Protein AF-A0A4Q4D3Y7-F1 (afdb_monomer)

Radius of gyration: 26.06 Å; Cα contacts (8 Å, |Δi|>4): 68; chains: 1; bounding box: 70×34×73 Å

Mean predicted aligned error: 12.25 Å

Foldseek 3Di:
DDDDDDDDDDPVNVVVVVPPDPPVVVVVDPPDDPVLVVLLVVLLVLLVVVLLVVCCVPPNPVLSVLLVVLVVLVPDPDCPVNVVSQVPDDPVSNVVSVVSVVLSVLLSVLLVVVSVVCVCVVDCHPVNVVVVVVVVCVVVVVDDPVVVVVVVVPDDDDDDDDDDPPDPDDPVVNVVSNVSSVVSSVD

Structure (mmCIF, N/CA/C/O backbone):
data_AF-A0A4Q4D3Y7-F1
#
_entry.id   AF-A0A4Q4D3Y7-F1
#
loop_
_atom_site.group_PDB
_atom_site.id
_atom_site.type_symbol
_atom_site.label_atom_id
_atom_site.label_alt_id
_atom_site.label_comp_id
_atom_site.label_asym_id
_atom_site.label_entity_id
_atom_site.label_seq_id
_atom_site.pdbx_PDB_ins_code
_atom_site.Cartn_x
_atom_site.Cartn_y
_atom_site.Cartn_z
_atom_site.occupancy
_atom_site.B_iso_or_equiv
_atom_site.auth_seq_id
_atom_site.auth_comp_id
_atom_site.auth_asym_id
_atom_site.auth_atom_id
_atom_site.pdbx_PDB_model_num
ATOM 1 N N . MET A 1 1 ? -47.852 6.425 45.407 1.00 36.69 1 MET A N 1
ATOM 2 C CA . MET A 1 1 ? -48.030 7.589 44.516 1.00 36.69 1 MET A CA 1
ATOM 3 C C . MET A 1 1 ? -47.071 7.426 43.347 1.00 36.69 1 MET A C 1
ATOM 5 O O . MET A 1 1 ? -45.871 7.546 43.527 1.00 36.69 1 MET A O 1
ATOM 9 N N . THR A 1 2 ? -47.646 6.962 42.234 1.00 37.75 2 THR A N 1
ATOM 10 C CA . THR A 1 2 ? -47.251 7.123 40.821 1.00 37.75 2 THR A CA 1
ATOM 11 C C . THR A 1 2 ? -45.760 7.153 40.453 1.00 37.75 2 THR A C 1
ATOM 13 O O . THR A 1 2 ? -45.139 8.205 40.351 1.00 37.75 2 THR A O 1
ATOM 16 N N . SER A 1 3 ? -45.241 5.961 40.136 1.00 36.84 3 SER A N 1
ATOM 17 C CA . SER A 1 3 ? -44.065 5.747 39.287 1.00 36.84 3 SER A CA 1
ATOM 18 C C . SER A 1 3 ? -44.418 6.113 37.839 1.00 36.84 3 SER A C 1
ATOM 20 O O . SER A 1 3 ? -45.308 5.502 37.245 1.00 36.84 3 SER A O 1
ATOM 22 N N . ALA A 1 4 ? -43.773 7.143 37.291 1.00 39.91 4 ALA A N 1
ATOM 23 C CA . ALA A 1 4 ? -43.904 7.526 35.890 1.00 39.91 4 ALA A CA 1
ATOM 24 C C . ALA A 1 4 ? -42.926 6.690 35.049 1.00 39.91 4 ALA A C 1
ATOM 26 O O . ALA A 1 4 ? -41.728 6.965 35.004 1.00 39.91 4 ALA A O 1
ATOM 27 N N . SER A 1 5 ? -43.448 5.646 34.404 1.00 42.62 5 SER A N 1
ATOM 28 C CA . SER A 1 5 ? -42.736 4.876 33.382 1.00 42.62 5 SER A CA 1
ATOM 29 C C . SER A 1 5 ? -42.418 5.787 32.192 1.00 42.62 5 SER A C 1
ATOM 31 O O . SER A 1 5 ? -43.317 6.384 31.598 1.00 42.62 5 SER A O 1
ATOM 33 N N . LYS A 1 6 ? -41.129 5.930 31.866 1.00 45.72 6 LYS A N 1
ATOM 34 C CA . LYS A 1 6 ? -40.675 6.612 30.648 1.00 45.72 6 LYS A CA 1
ATOM 35 C C . LYS A 1 6 ? -41.127 5.761 29.449 1.00 45.72 6 LYS A C 1
ATOM 37 O O . LYS A 1 6 ? -40.888 4.553 29.480 1.00 45.72 6 LYS A O 1
ATOM 42 N N . PRO A 1 7 ? -41.792 6.327 28.427 1.00 44.59 7 PRO A N 1
ATOM 43 C CA . PRO A 1 7 ? -42.371 5.522 27.360 1.00 44.59 7 PRO A CA 1
ATOM 44 C C . PRO A 1 7 ? -41.265 4.800 26.581 1.00 44.59 7 PRO A C 1
ATOM 46 O O . PRO A 1 7 ? -40.220 5.382 26.281 1.00 44.59 7 PRO A O 1
ATOM 49 N N . ALA A 1 8 ? -41.496 3.520 26.285 1.00 57.69 8 ALA A N 1
ATOM 50 C CA . ALA A 1 8 ? -40.646 2.740 25.397 1.00 57.69 8 ALA A CA 1
ATOM 51 C C . ALA A 1 8 ? -40.647 3.400 24.011 1.00 57.69 8 ALA A C 1
ATOM 53 O O . ALA A 1 8 ? -41.715 3.714 23.483 1.00 57.69 8 ALA A O 1
ATOM 54 N N . ARG A 1 9 ? -39.455 3.631 23.446 1.00 56.47 9 ARG A N 1
ATOM 55 C CA . ARG A 1 9 ? -39.320 4.216 22.106 1.00 56.47 9 ARG A CA 1
ATOM 56 C C . ARG A 1 9 ? -40.065 3.358 21.093 1.00 56.47 9 ARG A C 1
ATOM 58 O O . ARG A 1 9 ? -39.982 2.129 21.132 1.00 56.47 9 ARG A O 1
ATOM 65 N N . THR A 1 10 ? -40.797 4.011 20.207 1.00 65.25 10 THR A N 1
ATOM 66 C CA . THR A 1 10 ? -41.589 3.333 19.181 1.00 65.25 10 THR A CA 1
ATOM 67 C C . THR A 1 10 ? -40.680 2.713 18.120 1.00 65.25 10 THR A C 1
ATOM 69 O O . THR A 1 10 ? -39.546 3.143 17.906 1.00 65.25 10 THR A O 1
ATOM 72 N N . THR A 1 11 ? -41.164 1.672 17.440 1.00 50.72 11 THR A N 1
ATOM 73 C CA . THR A 1 11 ? -40.425 1.007 16.355 1.00 50.72 11 THR A CA 1
ATOM 74 C C . THR A 1 11 ? -40.040 1.986 15.240 1.00 50.72 11 THR A C 1
ATOM 76 O O . THR A 1 11 ? -38.967 1.847 14.661 1.00 50.72 11 THR A O 1
ATOM 79 N N . GLU A 1 12 ? -40.858 3.013 14.994 1.00 54.94 12 GLU A N 1
ATOM 80 C CA . GLU A 1 12 ? -40.540 4.106 14.068 1.00 54.94 12 GLU A CA 1
ATOM 81 C C . GLU A 1 12 ? -39.352 4.949 14.547 1.00 54.94 12 GLU A C 1
ATOM 83 O O . GLU A 1 12 ? -38.439 5.181 13.766 1.00 54.94 12 GLU A O 1
ATOM 88 N N . GLU A 1 13 ? -39.275 5.317 15.829 1.00 54.69 13 GLU A N 1
ATOM 89 C CA . GLU A 1 13 ? -38.139 6.080 16.379 1.00 54.69 13 GLU A CA 1
ATOM 90 C C . GLU A 1 13 ? -36.815 5.298 16.346 1.00 54.69 13 GLU A C 1
ATOM 92 O O . GLU A 1 13 ? -35.740 5.887 16.211 1.00 54.69 13 GLU A O 1
ATOM 97 N N . ILE A 1 14 ? -36.879 3.968 16.468 1.00 56.44 14 ILE A N 1
ATOM 98 C CA . ILE A 1 14 ? -35.706 3.088 16.363 1.00 56.44 14 ILE A CA 1
ATOM 99 C C . ILE A 1 14 ? -35.239 2.992 14.904 1.00 56.44 14 ILE A C 1
ATOM 101 O O . ILE A 1 14 ? -34.042 3.088 14.643 1.00 56.44 14 ILE A O 1
ATOM 105 N N . LEU A 1 15 ? -36.171 2.868 13.953 1.00 53.62 15 LEU A N 1
ATOM 106 C CA . LEU A 1 15 ? -35.871 2.841 12.517 1.00 53.62 15 LEU A CA 1
ATOM 107 C C . LEU A 1 15 ? -35.372 4.202 11.998 1.00 53.62 15 LEU A C 1
ATOM 109 O O . LEU A 1 15 ? -34.493 4.245 11.143 1.00 53.62 15 LEU A O 1
ATOM 113 N N . GLU A 1 16 ? -35.873 5.315 12.537 1.00 56.81 16 GLU A N 1
ATOM 114 C CA . GLU A 1 16 ? -35.416 6.674 12.206 1.00 56.81 16 GLU A CA 1
ATOM 115 C C . GLU A 1 16 ? -33.969 6.920 12.678 1.00 56.81 16 GLU A C 1
ATOM 117 O O . GLU A 1 16 ? -33.182 7.585 12.006 1.00 56.81 16 GLU A O 1
ATOM 122 N N . ALA A 1 17 ? -33.585 6.348 13.827 1.00 54.47 17 ALA A N 1
ATOM 123 C CA . ALA A 1 17 ? -32.224 6.437 14.354 1.00 54.47 17 ALA A CA 1
ATOM 124 C C . ALA A 1 17 ? -31.201 5.643 13.520 1.00 54.47 17 ALA A C 1
ATOM 126 O O . ALA A 1 17 ? -30.042 6.059 13.450 1.00 54.47 17 ALA A O 1
ATOM 127 N N . ASP A 1 18 ? -31.641 4.548 12.894 1.00 52.50 18 ASP A N 1
ATOM 128 C CA . ASP A 1 18 ? -30.852 3.671 12.014 1.00 52.50 18 ASP A CA 1
ATOM 129 C C . ASP A 1 18 ? -30.732 4.227 10.579 1.00 52.50 18 ASP A C 1
ATOM 131 O O . ASP A 1 18 ? -29.803 3.906 9.845 1.00 52.50 18 ASP A O 1
ATOM 135 N N . ARG A 1 19 ? -31.641 5.135 10.190 1.00 53.56 19 ARG A N 1
ATOM 136 C CA . ARG A 1 19 ? -31.625 5.868 8.909 1.00 53.56 19 ARG A CA 1
ATOM 137 C C . ARG A 1 19 ? -30.685 7.072 8.874 1.00 53.56 19 ARG A C 1
ATOM 139 O O . ARG A 1 19 ? -30.607 7.733 7.839 1.00 53.56 19 ARG A O 1
ATOM 146 N N . ARG A 1 20 ? -29.987 7.399 9.968 1.00 56.53 20 ARG A N 1
ATOM 147 C CA . ARG A 1 20 ? -28.944 8.432 9.900 1.00 56.53 20 ARG A CA 1
ATOM 148 C C . ARG A 1 20 ? -27.870 7.941 8.944 1.00 56.53 20 ARG A C 1
ATOM 150 O O . ARG A 1 20 ? -27.258 6.909 9.203 1.00 56.53 20 ARG A O 1
ATOM 157 N N . GLU A 1 21 ? -27.642 8.684 7.865 1.00 46.94 21 GLU A N 1
ATOM 158 C CA . GLU A 1 21 ? -26.521 8.402 6.978 1.00 46.94 21 GLU A CA 1
ATOM 159 C C . GLU A 1 21 ? -25.245 8.322 7.827 1.00 46.94 21 GLU A C 1
ATOM 161 O O . GLU A 1 21 ? -24.960 9.256 8.591 1.00 46.94 21 GLU A O 1
ATOM 166 N N . PRO A 1 22 ? -24.502 7.200 7.770 1.00 48.94 22 PRO A N 1
ATOM 167 C CA . PRO A 1 22 ? -23.222 7.114 8.437 1.00 48.94 22 PRO A CA 1
ATOM 168 C C . PRO A 1 22 ? -22.361 8.235 7.873 1.00 48.94 22 PRO A C 1
ATOM 170 O O . PRO A 1 22 ? -22.056 8.249 6.681 1.00 48.94 22 PRO A O 1
ATOM 173 N N . ASP A 1 23 ? -21.981 9.182 8.725 1.00 46.66 23 ASP A N 1
ATOM 174 C CA . ASP A 1 23 ? -21.009 10.202 8.364 1.00 46.66 23 ASP A CA 1
ATOM 175 C C . ASP A 1 23 ? -19.646 9.510 8.229 1.00 46.66 23 ASP A C 1
ATOM 177 O O . ASP A 1 23 ? -18.837 9.464 9.157 1.00 46.66 23 ASP A O 1
ATOM 181 N N . ALA A 1 24 ? -19.425 8.887 7.069 1.00 47.69 24 ALA A N 1
ATOM 182 C CA . ALA A 1 24 ? -18.199 8.183 6.734 1.00 47.69 24 ALA A CA 1
ATOM 183 C C . ALA A 1 24 ? -16.983 9.115 6.846 1.00 47.69 24 ALA A C 1
ATOM 185 O O . ALA A 1 24 ? -15.883 8.642 7.123 1.00 47.69 24 ALA A O 1
ATOM 186 N N . ALA A 1 25 ? -17.181 10.436 6.728 1.00 42.84 25 ALA A N 1
ATOM 187 C CA . ALA A 1 25 ? -16.129 11.426 6.902 1.00 42.84 25 ALA A CA 1
ATOM 188 C C . ALA A 1 25 ? -15.628 11.512 8.357 1.00 42.84 25 ALA A C 1
ATOM 190 O O . ALA A 1 25 ? -14.445 11.775 8.564 1.00 42.84 25 ALA A O 1
ATOM 191 N N . ARG A 1 26 ? -16.456 11.193 9.367 1.00 42.66 26 ARG A N 1
ATOM 192 C CA . ARG A 1 26 ? -16.008 11.077 10.774 1.00 42.66 26 ARG A CA 1
ATOM 193 C C . ARG A 1 26 ? -15.122 9.864 11.040 1.00 42.66 26 ARG A C 1
ATOM 195 O O . ARG A 1 26 ? -14.337 9.894 11.982 1.00 42.66 26 ARG A O 1
ATOM 202 N N . PHE A 1 27 ? -15.225 8.818 10.222 1.00 44.53 27 PHE A N 1
ATOM 203 C CA . PHE A 1 27 ? -14.344 7.645 10.286 1.00 44.53 27 PHE A CA 1
ATOM 204 C C . PHE A 1 27 ? -13.122 7.767 9.364 1.00 44.53 27 PHE A C 1
ATOM 206 O O . PHE A 1 27 ? -12.196 6.968 9.472 1.00 44.53 27 PHE A O 1
ATOM 213 N N . ALA A 1 28 ? -13.102 8.755 8.465 1.00 39.72 28 ALA A N 1
ATOM 214 C 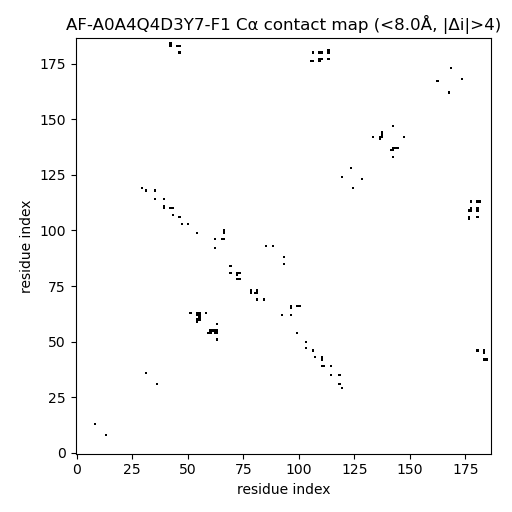CA . ALA A 1 28 ? -12.114 8.860 7.394 1.00 39.72 28 ALA A CA 1
ATOM 215 C C . ALA A 1 28 ? -10.873 9.709 7.722 1.00 39.72 28 ALA A C 1
ATOM 217 O O . ALA A 1 28 ? -10.051 9.917 6.834 1.00 39.72 28 ALA A O 1
ATOM 218 N N . GLY A 1 29 ? -10.695 10.217 8.944 1.00 43.72 29 GLY A N 1
ATOM 219 C CA . GLY A 1 29 ? -9.688 11.259 9.163 1.00 43.72 29 GLY A CA 1
ATOM 220 C C . GLY A 1 29 ? -9.011 11.249 10.520 1.00 43.72 29 GLY A C 1
ATOM 221 O O . GLY A 1 29 ? -9.157 12.208 11.271 1.00 43.72 29 GLY A O 1
ATOM 222 N N . ALA A 1 30 ? -8.203 10.229 10.809 1.00 49.91 30 ALA A N 1
ATOM 223 C CA . ALA A 1 30 ? -7.032 10.472 11.645 1.00 49.91 30 ALA A CA 1
ATOM 224 C C . ALA A 1 30 ? -6.022 11.231 10.772 1.00 49.91 30 ALA A C 1
ATOM 226 O O . ALA A 1 30 ? -5.463 10.678 9.827 1.00 49.91 30 ALA A O 1
ATOM 227 N N . VAL A 1 31 ? -5.859 12.529 11.019 1.00 52.28 31 VAL A N 1
ATOM 228 C CA . VAL A 1 31 ? -4.797 13.314 10.385 1.00 52.28 31 VAL A CA 1
ATOM 229 C C . VAL A 1 31 ? -3.475 12.785 10.943 1.00 52.28 31 VAL A C 1
ATOM 231 O O . VAL A 1 31 ? -3.233 12.912 12.141 1.00 52.28 31 VAL A O 1
ATOM 234 N N . SER A 1 32 ? -2.667 12.147 10.089 1.00 60.53 32 SER A N 1
ATOM 235 C CA . SER A 1 32 ? -1.309 11.689 10.420 1.00 60.53 32 SER A CA 1
ATOM 236 C C . SER A 1 32 ? -0.539 12.815 11.101 1.00 60.53 32 SER A C 1
ATOM 238 O O . SER A 1 32 ? -0.556 13.950 10.617 1.00 60.53 32 SER A O 1
ATOM 240 N N . SER A 1 33 ? 0.183 12.506 12.180 1.00 72.00 33 SER A N 1
ATOM 241 C CA . SER A 1 33 ? 1.144 13.470 12.715 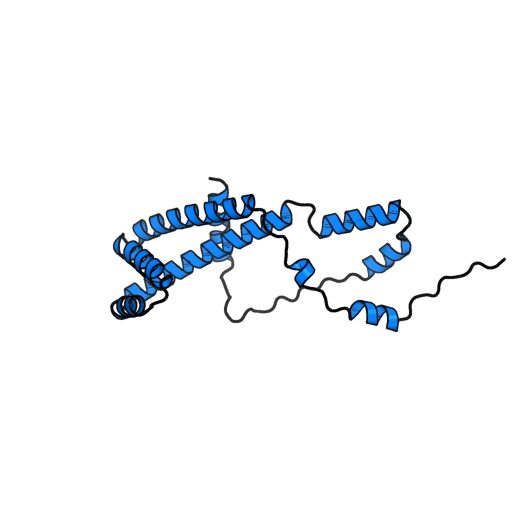1.00 72.00 33 SER A CA 1
ATOM 242 C C . SER A 1 33 ? 2.246 13.727 11.678 1.00 72.00 33 SER A C 1
ATOM 244 O O . SER A 1 33 ? 2.548 12.861 10.848 1.00 72.00 33 SER A O 1
ATOM 246 N N . ASP A 1 34 ? 2.868 14.907 11.714 1.00 76.81 34 ASP A N 1
ATOM 247 C CA . ASP A 1 34 ? 3.998 15.224 10.826 1.00 76.81 34 ASP A CA 1
ATOM 248 C C . ASP A 1 34 ? 5.153 14.216 10.987 1.00 76.81 34 ASP A C 1
ATOM 250 O O . ASP A 1 34 ? 5.860 13.905 10.027 1.00 76.81 34 ASP A O 1
ATOM 254 N N . GLU A 1 35 ? 5.306 13.658 12.191 1.00 78.69 35 GLU A N 1
ATOM 255 C CA . GLU A 1 35 ? 6.291 12.629 12.526 1.00 78.69 35 GLU A CA 1
ATOM 256 C C . GLU A 1 35 ? 5.979 11.281 11.854 1.00 78.69 35 GLU A C 1
ATOM 258 O O . GLU A 1 35 ? 6.866 10.674 11.253 1.00 78.69 35 GLU A O 1
ATOM 263 N N . GLN A 1 36 ? 4.715 10.848 11.860 1.00 76.75 36 GLN A N 1
ATOM 264 C CA . GLN A 1 36 ? 4.270 9.628 11.172 1.00 76.75 36 GLN A CA 1
ATOM 265 C C . GLN A 1 36 ? 4.412 9.755 9.653 1.00 76.75 36 GLN A C 1
ATOM 267 O O . GLN A 1 36 ? 4.938 8.857 8.991 1.00 76.75 36 GLN A O 1
ATOM 272 N N . LEU A 1 37 ? 4.068 10.918 9.095 1.00 82.31 37 LEU A N 1
ATOM 273 C CA . LEU A 1 37 ? 4.257 11.188 7.672 1.00 82.31 37 LEU A CA 1
ATOM 274 C C . LEU A 1 37 ? 5.746 11.189 7.292 1.00 82.31 37 LEU A C 1
ATOM 276 O O . LEU A 1 37 ? 6.121 10.724 6.209 1.00 82.31 37 LEU A O 1
ATOM 280 N N . ALA A 1 38 ? 6.614 11.703 8.166 1.00 86.56 38 ALA A N 1
ATOM 281 C CA . ALA A 1 38 ? 8.058 11.652 7.975 1.00 86.56 38 ALA A CA 1
ATOM 282 C C . ALA A 1 38 ? 8.590 10.210 8.020 1.00 86.56 38 ALA A C 1
ATOM 284 O O . ALA A 1 38 ? 9.381 9.841 7.143 1.00 86.56 38 ALA A O 1
ATOM 285 N N . ALA A 1 39 ? 8.118 9.396 8.969 1.00 85.12 39 ALA A N 1
ATOM 286 C CA . ALA A 1 39 ? 8.466 7.982 9.094 1.00 85.12 39 ALA A CA 1
ATOM 287 C C . ALA A 1 39 ? 8.024 7.176 7.862 1.00 85.12 39 ALA A C 1
ATOM 289 O O . ALA A 1 39 ? 8.841 6.477 7.263 1.00 85.12 39 ALA A O 1
ATOM 290 N N . LEU A 1 40 ? 6.785 7.359 7.393 1.00 87.88 40 LEU A N 1
ATOM 291 C CA . LEU A 1 40 ? 6.286 6.747 6.160 1.00 87.88 40 LEU A CA 1
ATOM 292 C C . LEU A 1 40 ? 7.168 7.100 4.959 1.00 87.88 40 LEU A C 1
ATOM 294 O O . LEU A 1 40 ? 7.604 6.224 4.210 1.00 87.88 40 LEU A O 1
ATOM 298 N N . ARG A 1 41 ? 7.485 8.387 4.783 1.00 88.38 41 ARG A N 1
ATOM 299 C CA . ARG A 1 41 ? 8.360 8.835 3.692 1.00 88.38 41 ARG A CA 1
ATOM 300 C C . ARG A 1 41 ? 9.764 8.236 3.802 1.00 88.38 41 ARG A C 1
ATOM 302 O O . ARG A 1 41 ? 10.376 7.977 2.767 1.00 88.38 41 ARG A O 1
ATOM 309 N N . ALA A 1 42 ? 10.286 8.037 5.012 1.00 89.31 42 ALA A N 1
ATOM 310 C CA . ALA A 1 42 ? 11.572 7.379 5.230 1.00 89.31 42 ALA A CA 1
ATOM 311 C C . ALA A 1 42 ? 11.525 5.900 4.824 1.00 89.31 42 ALA A C 1
ATOM 313 O O . ALA A 1 42 ? 12.339 5.496 3.993 1.00 89.31 42 ALA A O 1
ATOM 314 N N . SER A 1 43 ? 10.522 5.144 5.288 1.00 89.25 43 SER A N 1
ATOM 315 C CA . SER A 1 43 ? 10.329 3.737 4.907 1.00 89.25 43 SER A CA 1
ATOM 316 C C . SER A 1 43 ? 10.168 3.576 3.394 1.00 89.25 43 SER A C 1
ATOM 318 O O . SER A 1 43 ? 10.819 2.729 2.786 1.00 89.25 43 SER A O 1
ATOM 320 N N . VAL A 1 44 ? 9.365 4.433 2.749 1.00 90.44 44 VAL A N 1
ATOM 321 C CA . VAL A 1 44 ? 9.177 4.408 1.288 1.00 90.44 44 VAL A CA 1
ATOM 322 C C . VAL A 1 44 ? 10.491 4.673 0.552 1.00 90.44 44 VAL A C 1
ATOM 324 O O . VAL A 1 44 ? 10.776 4.002 -0.442 1.00 90.44 44 VAL A O 1
ATOM 327 N N . ARG A 1 45 ? 11.310 5.629 1.015 1.00 89.69 45 ARG A N 1
ATOM 328 C CA . ARG A 1 45 ? 12.623 5.900 0.406 1.00 89.69 45 ARG A CA 1
ATOM 329 C C . ARG A 1 45 ? 13.550 4.698 0.524 1.00 89.69 45 ARG A C 1
ATOM 331 O O . ARG A 1 45 ? 14.065 4.259 -0.495 1.00 89.69 45 ARG A O 1
ATOM 338 N N . GLN A 1 46 ? 13.714 4.154 1.727 1.00 91.06 46 GLN A N 1
ATOM 339 C CA . GLN A 1 46 ? 14.585 3.005 1.983 1.00 91.06 46 GLN A CA 1
ATOM 340 C C . GLN A 1 46 ? 14.180 1.793 1.145 1.00 91.06 46 GLN A C 1
ATOM 342 O O . GLN A 1 46 ? 15.008 1.183 0.473 1.00 91.06 46 GLN A O 1
ATOM 347 N N . LEU A 1 47 ? 12.884 1.496 1.110 1.00 90.94 47 LEU A N 1
ATOM 348 C CA . LEU A 1 47 ? 12.351 0.403 0.319 1.00 90.94 47 LEU A CA 1
ATOM 349 C C . LEU A 1 47 ? 12.539 0.636 -1.189 1.00 90.94 47 LEU A C 1
ATOM 351 O O . LEU A 1 47 ? 12.860 -0.302 -1.912 1.00 90.94 47 LEU A O 1
ATOM 355 N N . THR A 1 48 ? 12.392 1.876 -1.668 1.00 89.38 48 THR A N 1
ATOM 356 C CA . THR A 1 48 ? 12.644 2.209 -3.081 1.00 89.38 48 THR A CA 1
ATOM 357 C C . THR A 1 48 ? 14.122 2.039 -3.439 1.00 89.38 48 THR A C 1
ATOM 359 O O . THR A 1 48 ? 14.417 1.558 -4.529 1.00 89.38 48 THR A O 1
ATOM 362 N N . THR A 1 49 ? 15.041 2.385 -2.533 1.00 91.94 49 THR A N 1
ATOM 363 C CA . THR A 1 49 ? 16.483 2.164 -2.720 1.00 91.94 49 THR A CA 1
ATOM 364 C C . THR A 1 49 ? 16.800 0.675 -2.834 1.00 91.94 49 THR A C 1
ATOM 366 O O . THR A 1 49 ? 17.368 0.250 -3.835 1.00 91.94 49 THR A O 1
ATOM 369 N N . LEU A 1 50 ? 16.351 -0.137 -1.872 1.00 93.19 50 LEU A N 1
ATOM 370 C CA . LEU A 1 50 ? 16.561 -1.592 -1.887 1.00 93.19 50 LEU A CA 1
ATOM 371 C C . LEU A 1 50 ? 15.925 -2.258 -3.113 1.00 93.19 50 LEU A C 1
ATOM 373 O O . LEU A 1 50 ? 16.461 -3.218 -3.667 1.00 93.19 50 LEU A O 1
ATOM 377 N N . TRP A 1 51 ? 14.773 -1.746 -3.544 1.00 93.44 51 TRP A N 1
ATOM 378 C CA . TRP A 1 51 ? 14.114 -2.194 -4.762 1.00 93.44 51 TRP A CA 1
ATOM 379 C C . TRP A 1 51 ? 14.937 -1.860 -6.014 1.00 93.44 51 TRP A C 1
ATOM 381 O O . TRP A 1 51 ? 15.085 -2.725 -6.873 1.00 93.44 51 TRP A O 1
ATOM 391 N N . GLY A 1 52 ? 15.520 -0.660 -6.091 1.00 94.38 52 GLY A N 1
ATOM 392 C CA . GLY A 1 52 ? 16.434 -0.271 -7.168 1.00 94.38 52 GLY A CA 1
ATOM 393 C C . GLY A 1 52 ? 17.676 -1.161 -7.225 1.00 94.38 52 GLY A C 1
ATOM 394 O O . GLY A 1 52 ? 17.989 -1.699 -8.281 1.00 94.38 52 GLY A O 1
ATOM 395 N N . GLU A 1 53 ? 18.309 -1.424 -6.078 1.00 94.94 53 GLU A N 1
ATOM 396 C CA . GLU A 1 53 ? 19.452 -2.346 -5.978 1.00 94.94 53 GLU A CA 1
ATOM 397 C C . GLU A 1 53 ? 19.092 -3.776 -6.406 1.00 94.94 53 GLU A C 1
ATOM 399 O O . GLU A 1 53 ? 19.893 -4.483 -7.019 1.00 94.94 53 GLU A O 1
ATOM 404 N N . ALA A 1 54 ? 17.887 -4.242 -6.063 1.00 94.25 54 ALA A N 1
ATOM 405 C CA . ALA A 1 54 ? 17.401 -5.541 -6.510 1.00 94.25 54 ALA A CA 1
ATOM 406 C C . ALA A 1 54 ? 17.151 -5.562 -8.020 1.00 94.25 54 ALA A C 1
ATOM 408 O O . ALA A 1 54 ? 17.516 -6.538 -8.674 1.00 94.25 54 ALA A O 1
ATOM 409 N N . LEU A 1 55 ? 16.572 -4.496 -8.570 1.00 95.44 55 LEU A N 1
ATOM 410 C CA . LEU A 1 55 ? 16.322 -4.371 -9.999 1.00 95.44 55 LEU A CA 1
ATOM 411 C C . LEU A 1 55 ? 17.632 -4.386 -10.791 1.00 95.44 55 LEU A C 1
ATOM 413 O O . LEU A 1 55 ? 17.772 -5.186 -11.709 1.00 95.44 55 LEU A O 1
ATOM 417 N N . GLU A 1 56 ? 18.611 -3.581 -10.378 1.00 96.06 56 GLU A N 1
ATOM 418 C CA . GLU A 1 56 ? 19.936 -3.536 -10.998 1.00 96.06 56 GLU A CA 1
ATOM 419 C C . GLU A 1 56 ? 20.632 -4.902 -10.949 1.00 96.06 56 GLU A C 1
ATOM 421 O O . GLU A 1 56 ? 21.190 -5.356 -11.945 1.00 96.06 56 GLU A O 1
ATOM 426 N N . ARG A 1 57 ? 20.540 -5.614 -9.818 1.00 96.75 57 ARG A N 1
ATOM 427 C CA . ARG A 1 57 ? 21.142 -6.947 -9.662 1.00 96.75 57 ARG A CA 1
ATOM 428 C C . ARG A 1 57 ? 20.530 -8.003 -10.584 1.00 96.75 57 ARG A C 1
ATOM 430 O O . ARG A 1 57 ? 21.229 -8.938 -10.969 1.00 96.75 57 ARG A O 1
ATOM 437 N N . HIS A 1 58 ? 19.231 -7.913 -10.862 1.00 94.62 58 HIS A N 1
ATOM 438 C CA . HIS A 1 58 ? 18.503 -8.948 -11.600 1.00 94.62 58 HIS A CA 1
ATOM 439 C C . HIS A 1 58 ? 18.368 -8.656 -13.094 1.00 94.62 58 HIS A C 1
ATOM 441 O O . HIS A 1 58 ? 18.407 -9.594 -13.884 1.00 94.62 58 HIS A O 1
ATOM 447 N N . GLU A 1 59 ? 18.227 -7.389 -13.466 1.00 95.12 59 GLU A N 1
ATOM 448 C CA . GLU A 1 59 ? 17.900 -6.964 -14.831 1.00 95.12 59 GLU A CA 1
ATOM 449 C C . GLU A 1 59 ? 18.964 -6.032 -15.435 1.00 95.12 59 GLU A C 1
ATOM 451 O O . GLU A 1 59 ? 18.914 -5.730 -16.625 1.00 95.12 59 GLU A O 1
ATOM 456 N N . GLY A 1 60 ? 19.941 -5.593 -14.635 1.00 95.81 60 GLY A N 1
ATOM 457 C CA . GLY A 1 60 ? 21.030 -4.720 -15.062 1.00 95.81 60 GLY A CA 1
ATOM 458 C C . GLY A 1 60 ? 20.776 -3.223 -14.825 1.00 95.81 60 GLY A C 1
ATOM 459 O O . GLY A 1 60 ? 19.642 -2.790 -14.579 1.00 95.81 60 GLY A O 1
ATOM 460 N N . PRO A 1 61 ? 21.843 -2.407 -14.881 1.00 96.69 61 PRO A N 1
ATOM 461 C CA . PRO A 1 61 ? 21.772 -0.965 -14.646 1.00 96.69 61 PRO A CA 1
ATOM 462 C C . PRO A 1 61 ? 20.977 -0.212 -15.723 1.00 96.69 61 PRO A C 1
ATOM 464 O O . PRO A 1 61 ? 20.400 0.838 -15.439 1.00 96.69 61 PRO A O 1
ATOM 467 N N . GLU A 1 62 ? 20.891 -0.738 -16.946 1.00 96.38 62 GLU A N 1
ATOM 468 C CA . GLU A 1 62 ? 20.161 -0.116 -18.054 1.00 96.38 62 GLU A CA 1
ATOM 469 C C . GLU A 1 62 ? 18.656 -0.046 -17.773 1.00 96.38 62 GLU A C 1
ATOM 471 O O . GLU A 1 62 ? 18.021 0.982 -18.025 1.00 96.38 62 GLU A O 1
ATOM 476 N N . LEU A 1 63 ? 18.083 -1.110 -17.195 1.00 96.19 63 LEU A N 1
ATOM 477 C CA . LEU A 1 63 ? 16.668 -1.116 -16.832 1.00 96.19 63 LEU A CA 1
ATOM 478 C C . LEU A 1 63 ? 16.385 -0.136 -15.691 1.00 96.19 63 LEU A C 1
ATOM 480 O O . LEU A 1 63 ? 15.383 0.581 -15.739 1.00 96.19 63 LEU A O 1
ATOM 484 N N . LEU A 1 64 ? 17.252 -0.083 -14.675 1.00 96.38 64 LEU A N 1
ATOM 485 C CA . LEU A 1 64 ? 17.094 0.875 -13.581 1.00 96.38 64 LEU A CA 1
ATOM 486 C C . LEU A 1 64 ? 17.126 2.314 -14.115 1.00 96.38 64 LEU A C 1
ATOM 488 O O . LEU A 1 64 ? 16.237 3.105 -13.794 1.00 96.38 64 LEU A O 1
ATOM 492 N N . ALA A 1 65 ? 18.070 2.626 -15.005 1.00 96.88 65 ALA A N 1
ATOM 493 C CA . ALA A 1 65 ? 18.147 3.931 -15.654 1.00 96.88 65 ALA A CA 1
ATOM 494 C C . ALA A 1 65 ? 16.875 4.259 -16.459 1.00 96.88 65 ALA A C 1
ATOM 496 O O . ALA A 1 65 ? 16.379 5.389 -16.405 1.00 96.88 65 ALA A O 1
ATOM 497 N N . LEU A 1 66 ? 16.304 3.278 -17.168 1.00 97.19 66 LEU A N 1
ATOM 498 C CA . LEU A 1 66 ? 15.039 3.447 -17.886 1.00 97.19 66 LEU A CA 1
ATOM 499 C C . LEU A 1 66 ? 13.871 3.726 -16.928 1.00 97.19 66 LEU A C 1
ATOM 501 O O . LEU A 1 66 ? 13.108 4.665 -17.154 1.00 97.19 66 LEU A O 1
ATOM 505 N N . VAL A 1 67 ? 13.751 2.968 -15.835 1.00 96.69 67 VAL A N 1
ATOM 506 C CA . VAL A 1 67 ? 12.735 3.195 -14.792 1.00 96.69 67 VAL A CA 1
ATOM 507 C C . VAL A 1 67 ? 12.840 4.608 -14.223 1.00 96.69 67 VAL A C 1
ATOM 509 O O . VAL A 1 67 ? 11.832 5.310 -14.109 1.00 96.69 67 VAL A O 1
ATOM 512 N N . GLU A 1 68 ? 14.047 5.046 -13.868 1.00 95.00 68 GLU A N 1
ATOM 513 C CA . GLU A 1 68 ? 14.278 6.378 -13.310 1.00 95.00 68 GLU A CA 1
ATOM 514 C C . GLU A 1 68 ? 13.967 7.483 -14.321 1.00 95.00 68 GLU A C 1
ATOM 516 O O . GLU A 1 68 ? 13.333 8.484 -13.965 1.00 95.00 68 GLU A O 1
ATOM 521 N N . ARG A 1 69 ? 14.336 7.283 -15.594 1.00 96.62 69 ARG A N 1
ATOM 522 C CA . ARG A 1 69 ? 13.988 8.192 -16.690 1.00 96.62 69 ARG A CA 1
ATOM 523 C C . ARG A 1 69 ? 12.476 8.324 -16.826 1.00 96.62 69 ARG A C 1
ATOM 525 O O . ARG A 1 69 ? 11.973 9.445 -16.795 1.00 96.62 69 ARG A O 1
ATOM 532 N N . VAL A 1 70 ? 11.753 7.209 -16.901 1.00 96.56 70 VAL A N 1
ATOM 533 C CA . VAL A 1 70 ? 10.286 7.197 -17.009 1.00 96.56 70 VAL A CA 1
ATOM 534 C C . VAL A 1 70 ? 9.645 7.863 -15.790 1.00 96.56 70 VAL A C 1
ATOM 536 O O . VAL A 1 70 ? 8.778 8.718 -15.945 1.00 96.56 70 VAL A O 1
ATOM 539 N N . ARG A 1 71 ? 10.114 7.568 -14.571 1.00 93.38 71 ARG A N 1
ATOM 540 C CA . ARG A 1 71 ? 9.597 8.179 -13.333 1.00 93.38 71 ARG A CA 1
ATOM 541 C C . ARG A 1 71 ? 9.816 9.692 -13.286 1.00 93.38 71 ARG A C 1
ATOM 543 O O . ARG A 1 71 ? 8.974 10.412 -12.749 1.00 93.38 71 ARG A O 1
ATOM 550 N N .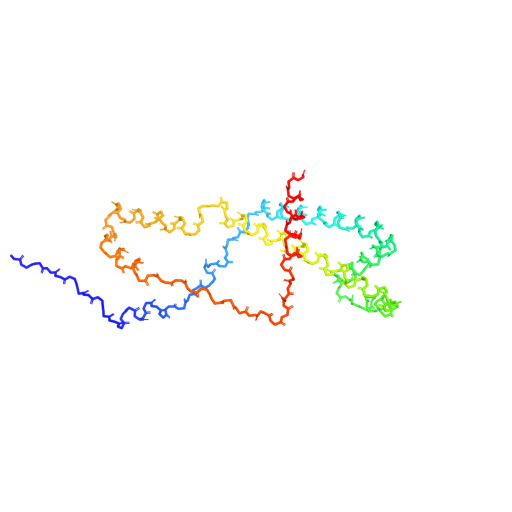 ARG A 1 72 ? 10.948 10.175 -13.803 1.00 94.94 72 ARG A N 1
ATOM 551 C CA . ARG A 1 72 ? 11.252 11.607 -13.903 1.00 94.94 72 ARG A CA 1
ATOM 552 C C . ARG A 1 72 ? 10.336 12.291 -14.915 1.00 94.94 72 ARG A C 1
ATOM 554 O O . ARG A 1 72 ? 9.776 13.332 -14.585 1.00 94.94 72 ARG A O 1
ATOM 561 N N . LEU A 1 73 ? 10.182 11.713 -16.105 1.00 96.12 73 LEU A N 1
ATOM 562 C CA . LEU A 1 73 ? 9.352 12.273 -17.174 1.00 96.12 73 LEU A CA 1
ATOM 563 C C . L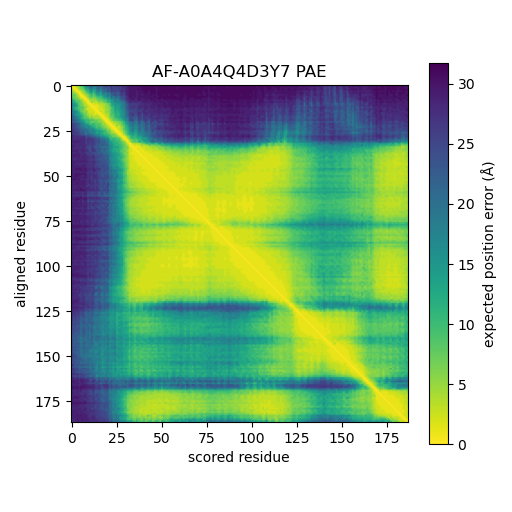EU A 1 73 ? 7.865 12.271 -16.808 1.00 96.12 73 LEU A C 1
ATOM 565 O O . LEU A 1 73 ? 7.200 13.278 -16.991 1.00 96.12 73 LEU A O 1
ATOM 569 N N . ALA A 1 74 ? 7.370 11.220 -16.151 1.00 93.94 74 ALA A N 1
ATOM 570 C CA . ALA A 1 74 ? 5.980 11.134 -15.691 1.00 93.94 74 ALA A CA 1
ATOM 571 C C . ALA A 1 74 ? 5.581 12.190 -14.637 1.00 93.94 74 ALA A C 1
ATOM 573 O O . ALA A 1 74 ? 4.409 12.299 -14.286 1.00 93.94 74 ALA A O 1
ATOM 574 N N . ARG A 1 75 ? 6.540 12.950 -14.089 1.00 92.81 75 ARG A N 1
ATOM 575 C CA . ARG A 1 75 ? 6.285 14.077 -13.171 1.00 92.81 75 ARG A CA 1
ATOM 576 C C . ARG A 1 75 ? 6.258 15.429 -13.876 1.00 92.81 75 ARG A C 1
ATOM 578 O O . ARG A 1 75 ? 5.974 16.436 -13.228 1.00 92.81 75 ARG A O 1
ATOM 585 N N . GLN A 1 76 ? 6.630 15.473 -15.149 1.00 93.12 76 GLN A N 1
ATOM 586 C CA . GLN A 1 76 ? 6.613 16.693 -15.935 1.00 93.12 76 GLN A CA 1
ATOM 587 C C . GLN A 1 76 ? 5.189 16.949 -16.452 1.00 93.12 76 GLN A C 1
ATOM 589 O O . GLN A 1 76 ? 4.440 16.002 -16.679 1.00 93.12 76 GLN A O 1
ATOM 594 N N . PRO A 1 77 ? 4.786 18.221 -16.604 1.00 90.94 77 PRO A N 1
ATOM 595 C CA . PRO A 1 77 ? 3.481 18.564 -17.166 1.00 90.94 77 PRO A CA 1
ATOM 596 C C . PRO A 1 77 ? 3.385 18.273 -18.671 1.00 90.94 77 PRO A C 1
ATOM 598 O O . PRO A 1 77 ? 2.280 18.143 -19.184 1.00 90.94 77 PRO A O 1
ATOM 601 N N . ASP A 1 78 ? 4.527 18.200 -19.359 1.00 94.12 78 ASP A N 1
ATOM 602 C CA . ASP A 1 78 ? 4.647 17.796 -20.759 1.00 94.12 78 ASP A CA 1
ATOM 603 C C . ASP A 1 78 ? 5.040 16.314 -20.827 1.00 94.12 78 ASP A C 1
ATOM 605 O O . ASP A 1 78 ? 6.015 15.901 -20.193 1.00 94.12 78 ASP A O 1
ATOM 609 N N . ASP A 1 79 ? 4.275 15.522 -21.576 1.00 94.19 79 ASP A N 1
ATOM 610 C CA . ASP A 1 79 ? 4.455 14.080 -21.733 1.00 94.19 79 ASP A CA 1
ATOM 611 C C . ASP A 1 79 ? 5.048 13.685 -23.097 1.00 94.19 79 ASP A C 1
ATOM 613 O O . ASP A 1 79 ? 5.274 12.498 -23.335 1.00 94.19 79 ASP A O 1
ATOM 617 N N . ALA A 1 80 ? 5.382 14.642 -23.972 1.00 96.12 80 ALA A N 1
ATOM 618 C CA . ALA A 1 80 ? 5.914 14.349 -25.304 1.00 96.12 80 ALA A CA 1
ATOM 619 C C . ALA A 1 80 ? 7.217 13.529 -25.256 1.00 96.12 80 ALA A C 1
ATOM 621 O O . ALA A 1 80 ? 7.374 12.554 -25.994 1.00 96.12 80 ALA A O 1
ATOM 622 N N . GLU A 1 81 ? 8.144 13.880 -24.355 1.00 94.88 81 GLU A N 1
ATOM 623 C CA . GLU A 1 81 ? 9.376 13.101 -24.168 1.00 94.88 81 GLU A CA 1
ATOM 624 C C . GLU A 1 81 ? 9.075 11.721 -23.563 1.00 94.88 81 GLU A C 1
ATOM 626 O O . GLU A 1 81 ? 9.724 10.744 -23.927 1.00 94.88 81 GLU A O 1
ATOM 631 N N . LEU A 1 82 ? 8.083 11.607 -22.671 1.00 96.50 82 LEU A N 1
ATOM 632 C CA . LEU A 1 82 ? 7.686 10.319 -22.097 1.00 96.50 82 LEU A CA 1
ATOM 633 C C . LEU A 1 82 ? 7.163 9.371 -23.181 1.00 96.50 82 LEU A C 1
ATOM 635 O O . LEU A 1 82 ? 7.615 8.228 -23.240 1.00 96.50 82 LEU A O 1
ATOM 639 N N . HIS A 1 83 ? 6.265 9.846 -24.047 1.00 96.06 83 HIS A N 1
ATOM 640 C CA . HIS A 1 83 ? 5.744 9.055 -25.167 1.00 96.06 83 HIS A CA 1
ATOM 641 C C . HIS A 1 83 ? 6.867 8.603 -26.094 1.00 96.06 83 HIS A C 1
ATOM 643 O O . HIS A 1 83 ? 6.968 7.415 -26.374 1.00 96.06 83 HIS A O 1
ATOM 649 N N . ALA A 1 84 ? 7.785 9.501 -26.462 1.00 96.25 84 ALA A N 1
ATOM 650 C CA . ALA A 1 84 ? 8.923 9.148 -27.310 1.00 96.25 84 ALA A CA 1
ATOM 651 C C . ALA A 1 84 ? 9.804 8.039 -26.702 1.00 96.25 84 ALA A C 1
ATOM 653 O O . ALA A 1 84 ? 10.279 7.164 -27.418 1.00 96.25 84 ALA A O 1
ATOM 654 N N . VAL A 1 85 ? 10.015 8.049 -25.380 1.00 96.25 85 VAL A N 1
ATOM 655 C CA . VAL A 1 85 ? 10.765 6.986 -24.687 1.00 96.25 85 VAL A CA 1
ATOM 656 C C . VAL A 1 85 ? 10.028 5.656 -24.718 1.00 96.25 85 VAL A C 1
ATOM 658 O O . VAL A 1 85 ? 10.651 4.616 -24.924 1.00 96.25 85 VAL A O 1
ATOM 661 N N . LEU A 1 86 ? 8.719 5.677 -24.477 1.00 95.12 86 LEU A N 1
ATOM 662 C CA . LEU A 1 86 ? 7.910 4.463 -24.456 1.00 95.12 86 LEU A CA 1
ATOM 663 C C . LEU A 1 86 ? 7.754 3.866 -25.861 1.00 95.12 86 LEU A C 1
ATOM 665 O O . LEU A 1 86 ? 7.821 2.648 -25.990 1.00 95.12 86 LEU A O 1
ATOM 669 N N . ASP A 1 87 ? 7.629 4.704 -26.891 1.00 95.69 87 ASP A N 1
ATOM 670 C CA . ASP A 1 87 ? 7.544 4.287 -28.296 1.00 95.69 87 ASP A CA 1
ATOM 671 C C . ASP A 1 87 ? 8.848 3.648 -28.804 1.00 95.69 87 ASP A C 1
ATOM 673 O O . ASP A 1 87 ? 8.808 2.723 -29.614 1.00 95.69 87 ASP A O 1
ATOM 677 N N . ASP A 1 88 ? 10.003 4.111 -28.314 1.00 95.69 88 ASP A N 1
ATOM 678 C CA . ASP A 1 88 ? 11.326 3.560 -28.652 1.00 95.69 88 ASP A CA 1
ATOM 679 C C . ASP A 1 88 ? 11.682 2.304 -27.826 1.00 95.69 88 ASP A C 1
ATOM 681 O O . ASP A 1 88 ? 12.657 1.608 -28.108 1.00 95.69 88 ASP A O 1
ATOM 685 N N . THR A 1 89 ? 10.889 1.981 -26.797 1.00 96.56 89 THR A N 1
ATOM 686 C CA . THR A 1 89 ? 11.121 0.806 -25.948 1.00 96.56 89 THR A CA 1
ATOM 687 C C . THR A 1 89 ? 10.592 -0.456 -26.628 1.00 96.56 89 THR A C 1
ATOM 689 O O . THR A 1 89 ? 9.40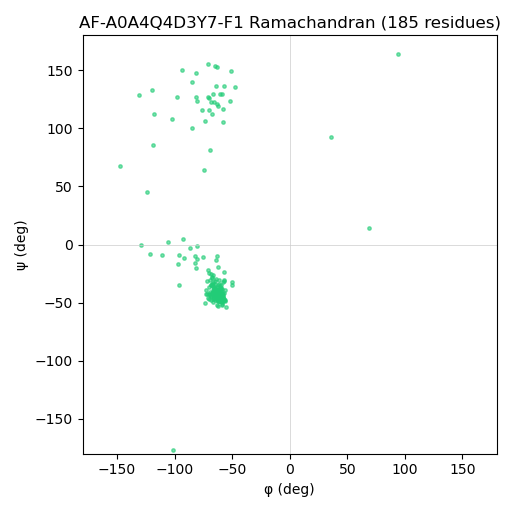2 -0.573 -26.924 1.00 96.56 89 THR A O 1
ATOM 692 N N . ASP A 1 90 ? 11.455 -1.454 -26.826 1.00 96.75 90 ASP A N 1
ATOM 693 C CA . ASP A 1 90 ? 11.033 -2.716 -27.429 1.00 96.75 90 ASP A CA 1
ATOM 694 C C . ASP A 1 90 ? 10.018 -3.474 -26.539 1.00 96.75 90 ASP A C 1
ATOM 696 O O . ASP A 1 90 ? 10.030 -3.342 -25.309 1.00 96.75 90 ASP A O 1
ATOM 700 N N . PRO A 1 91 ? 9.148 -4.324 -27.121 1.00 96.50 91 PRO A N 1
ATOM 701 C CA . PRO A 1 91 ? 8.094 -4.995 -26.364 1.00 96.50 91 PRO A CA 1
ATOM 702 C C . PRO A 1 91 ? 8.581 -5.859 -25.193 1.00 96.50 91 PRO A C 1
ATOM 704 O O . PRO A 1 91 ? 7.868 -5.980 -24.194 1.00 96.50 91 PRO A O 1
ATOM 707 N N . ALA A 1 92 ? 9.762 -6.480 -25.287 1.00 95.62 92 ALA A N 1
ATOM 708 C CA . ALA A 1 92 ? 10.278 -7.312 -24.204 1.00 95.62 92 ALA A CA 1
ATOM 709 C C . ALA A 1 92 ? 10.706 -6.435 -23.021 1.00 95.62 92 ALA A C 1
ATOM 711 O O . ALA A 1 92 ? 10.288 -6.692 -21.889 1.00 95.62 92 ALA A O 1
ATOM 712 N N . THR A 1 93 ? 11.439 -5.354 -23.291 1.00 95.75 93 THR A N 1
ATOM 713 C CA . THR A 1 93 ? 11.815 -4.363 -22.275 1.00 95.75 93 THR A CA 1
ATOM 714 C C . THR A 1 93 ? 10.585 -3.688 -21.670 1.00 95.75 93 THR A C 1
ATOM 716 O O . THR A 1 93 ? 10.505 -3.548 -20.450 1.00 95.75 93 THR A O 1
ATOM 719 N N . ALA A 1 94 ? 9.571 -3.357 -22.474 1.00 96.06 94 ALA A N 1
ATOM 720 C CA . ALA A 1 94 ? 8.327 -2.755 -21.993 1.00 96.06 94 ALA A CA 1
ATOM 721 C C . ALA A 1 94 ? 7.596 -3.650 -20.973 1.00 96.06 94 ALA A C 1
ATOM 723 O O . ALA A 1 94 ? 7.077 -3.163 -19.965 1.00 96.06 94 ALA A O 1
ATOM 724 N N . VAL A 1 95 ? 7.595 -4.973 -21.179 1.00 96.50 95 VAL A N 1
ATOM 725 C CA . VAL A 1 95 ? 7.021 -5.930 -20.218 1.00 96.50 95 VAL A CA 1
ATOM 726 C C . VAL A 1 95 ? 7.787 -5.918 -18.894 1.00 96.50 95 VAL A C 1
ATOM 728 O O . VAL A 1 95 ? 7.165 -5.945 -17.827 1.00 96.50 95 VAL A O 1
ATOM 731 N N . VAL A 1 96 ? 9.120 -5.884 -18.934 1.00 96.19 96 VAL A N 1
ATOM 732 C CA . VAL A 1 96 ? 9.946 -5.852 -17.717 1.00 96.19 96 VAL A CA 1
ATOM 733 C C . VAL A 1 96 ? 9.790 -4.510 -16.994 1.00 96.19 96 VAL A C 1
ATOM 735 O O . VAL A 1 96 ? 9.583 -4.492 -15.781 1.00 96.19 96 VAL A O 1
ATOM 738 N N . LEU A 1 97 ? 9.751 -3.400 -17.732 1.00 96.75 97 LEU A N 1
ATOM 739 C CA . LEU A 1 97 ? 9.471 -2.060 -17.216 1.00 96.75 97 LEU A CA 1
ATOM 740 C C . LEU A 1 97 ? 8.112 -1.996 -16.498 1.00 96.75 97 LEU A C 1
ATOM 742 O O . LEU A 1 97 ? 8.018 -1.511 -15.369 1.00 96.75 97 LEU A O 1
ATOM 746 N N . ALA A 1 98 ? 7.056 -2.546 -17.103 1.00 95.50 98 ALA A N 1
ATOM 747 C CA . ALA A 1 98 ? 5.731 -2.607 -16.487 1.00 95.50 98 ALA A CA 1
ATOM 748 C C . ALA A 1 98 ? 5.725 -3.443 -15.193 1.00 95.50 98 ALA A C 1
ATOM 750 O O . ALA A 1 98 ? 5.085 -3.071 -14.203 1.00 95.50 98 ALA A O 1
ATOM 751 N N . ARG A 1 99 ? 6.465 -4.561 -15.162 1.00 94.12 99 ARG A N 1
ATOM 752 C CA . ARG A 1 99 ? 6.642 -5.377 -13.947 1.00 94.12 99 ARG A CA 1
ATOM 753 C C . ARG A 1 99 ? 7.408 -4.627 -12.866 1.00 94.12 99 ARG A C 1
ATOM 755 O O . ARG A 1 99 ? 7.030 -4.723 -11.699 1.00 94.12 99 ARG A O 1
ATOM 762 N N . ALA A 1 100 ? 8.427 -3.863 -13.248 1.00 95.25 100 ALA A N 1
ATOM 763 C CA . ALA A 1 100 ? 9.184 -3.029 -12.331 1.00 95.25 100 ALA A CA 1
ATOM 764 C C . ALA A 1 100 ? 8.251 -2.014 -11.642 1.00 95.25 100 ALA A C 1
ATOM 766 O O . ALA A 1 100 ? 8.142 -2.009 -10.415 1.00 95.25 100 ALA A O 1
ATOM 767 N N . PHE A 1 101 ? 7.466 -1.253 -12.411 1.00 94.88 101 PHE A N 1
ATOM 768 C CA . PHE A 1 101 ? 6.476 -0.334 -11.838 1.00 94.88 101 PHE A CA 1
ATOM 769 C C . PHE A 1 101 ? 5.409 -1.044 -11.000 1.00 94.88 101 PHE A C 1
ATOM 771 O O . PHE A 1 101 ? 5.052 -0.559 -9.929 1.00 94.88 101 PHE A O 1
ATOM 778 N N . THR A 1 102 ? 4.939 -2.217 -11.429 1.00 92.00 102 THR A N 1
ATOM 779 C CA . THR A 1 102 ? 3.989 -3.025 -10.646 1.00 92.00 102 THR A CA 1
ATOM 780 C C . THR A 1 102 ? 4.557 -3.365 -9.267 1.00 92.00 102 THR A C 1
ATOM 782 O O . THR A 1 102 ? 3.883 -3.153 -8.260 1.00 92.00 102 THR A O 1
ATOM 785 N N . GLY A 1 103 ? 5.803 -3.847 -9.205 1.00 90.19 103 GLY A N 1
ATOM 786 C CA . GLY A 1 103 ? 6.484 -4.149 -7.946 1.00 90.19 103 GLY A CA 1
ATOM 787 C C . GLY A 1 103 ? 6.687 -2.905 -7.082 1.00 90.19 103 GLY A C 1
ATOM 788 O O . GLY A 1 103 ? 6.389 -2.935 -5.889 1.00 90.19 103 GLY A O 1
ATOM 789 N N . TYR A 1 104 ? 7.105 -1.792 -7.690 1.00 91.38 104 TYR A N 1
ATOM 790 C CA . TYR A 1 104 ? 7.228 -0.501 -7.014 1.00 91.38 104 TYR A CA 1
ATOM 791 C C . TYR A 1 104 ? 5.909 -0.078 -6.344 1.00 91.38 104 TYR A C 1
ATOM 793 O O . TYR A 1 104 ? 5.882 0.167 -5.137 1.00 91.38 104 TYR A O 1
ATOM 801 N N . PHE A 1 105 ? 4.799 -0.050 -7.089 1.00 90.69 105 PHE A N 1
ATOM 802 C CA . PHE A 1 105 ? 3.499 0.361 -6.549 1.00 90.69 105 PHE A CA 1
ATOM 803 C C . PHE A 1 105 ? 2.981 -0.600 -5.483 1.00 90.69 105 PHE A C 1
ATOM 805 O O . PHE A 1 105 ? 2.450 -0.159 -4.468 1.00 90.69 105 PHE A O 1
ATOM 812 N N . GLN A 1 106 ? 3.173 -1.906 -5.667 1.00 89.75 106 GLN A N 1
ATOM 813 C CA . GLN A 1 106 ? 2.810 -2.897 -4.657 1.00 89.75 106 GLN A CA 1
ATOM 814 C C . GLN A 1 106 ? 3.537 -2.659 -3.332 1.00 89.75 106 GLN A C 1
ATOM 816 O O . GLN A 1 106 ? 2.915 -2.751 -2.273 1.00 89.75 106 GLN A O 1
ATOM 821 N N . LEU A 1 107 ? 4.830 -2.332 -3.386 1.00 89.25 107 LEU A N 1
ATOM 822 C CA . LEU A 1 107 ? 5.622 -2.090 -2.188 1.00 89.25 107 LEU A CA 1
ATOM 823 C C . LEU A 1 107 ? 5.276 -0.756 -1.509 1.00 89.25 107 LEU A C 1
ATOM 825 O O . LEU A 1 107 ? 5.186 -0.700 -0.282 1.00 89.25 107 LEU A O 1
ATOM 829 N N . VAL A 1 108 ? 5.033 0.307 -2.281 1.00 89.94 108 VAL A N 1
ATOM 830 C CA . VAL A 1 108 ? 4.557 1.588 -1.728 1.00 89.94 108 VAL A CA 1
ATOM 831 C C . VAL A 1 108 ? 3.198 1.395 -1.056 1.00 89.94 108 VAL A C 1
ATOM 833 O O . VAL A 1 108 ? 3.038 1.754 0.109 1.00 89.94 108 VAL A O 1
ATOM 836 N N . ASN A 1 109 ? 2.256 0.740 -1.738 1.00 89.62 109 ASN A N 1
ATOM 837 C CA . ASN A 1 109 ? 0.906 0.521 -1.225 1.00 89.62 109 ASN A CA 1
ATOM 838 C C . ASN A 1 109 ? 0.905 -0.283 0.079 1.00 89.62 109 ASN A C 1
ATOM 840 O O . ASN A 1 109 ? 0.226 0.103 1.027 1.00 89.62 109 ASN A O 1
ATOM 844 N N . ILE A 1 110 ? 1.664 -1.383 0.162 1.00 89.00 110 ILE A N 1
ATOM 845 C CA . ILE A 1 110 ? 1.706 -2.180 1.397 1.00 89.00 110 ILE A CA 1
ATOM 846 C C . ILE A 1 110 ? 2.385 -1.418 2.544 1.00 89.00 110 ILE A C 1
ATOM 848 O O . ILE A 1 110 ? 1.962 -1.557 3.688 1.00 89.00 110 ILE A O 1
ATOM 852 N N . THR A 1 111 ? 3.389 -0.585 2.244 1.00 88.31 111 THR A N 1
ATOM 853 C CA . THR A 1 111 ? 4.068 0.253 3.245 1.00 88.31 111 THR A CA 1
ATOM 854 C C . THR A 1 111 ? 3.109 1.300 3.804 1.00 88.31 111 THR A C 1
ATOM 856 O O . THR A 1 111 ? 3.001 1.442 5.018 1.00 88.31 111 THR A O 1
ATOM 859 N N . GLU A 1 112 ? 2.346 1.983 2.944 1.00 89.06 112 GLU A N 1
ATOM 860 C CA . GLU A 1 112 ? 1.303 2.915 3.385 1.00 89.06 112 GLU A CA 1
ATOM 861 C C . GLU A 1 112 ? 0.214 2.216 4.198 1.00 89.06 112 GLU A C 1
ATOM 863 O O . GLU A 1 112 ? -0.199 2.724 5.235 1.00 89.06 112 GLU A O 1
ATOM 868 N N . GLN A 1 113 ? -0.250 1.044 3.754 1.00 87.19 113 GLN A N 1
ATOM 869 C CA . GLN A 1 113 ? -1.259 0.269 4.478 1.00 87.19 113 GLN A CA 1
ATOM 870 C C . GLN A 1 113 ? -0.766 -0.162 5.863 1.00 87.19 113 GLN A C 1
ATOM 872 O O . GLN A 1 113 ? -1.544 -0.118 6.815 1.00 87.19 113 GLN A O 1
ATOM 877 N N . LEU A 1 114 ? 0.503 -0.562 5.985 1.00 85.75 114 LEU A N 1
ATOM 878 C CA . LEU A 1 114 ? 1.110 -0.949 7.256 1.00 85.75 114 LEU A CA 1
ATOM 879 C C . LEU A 1 114 ? 1.224 0.247 8.207 1.00 85.75 114 LEU A C 1
ATOM 881 O O . LEU A 1 114 ? 0.782 0.139 9.348 1.00 85.75 114 LEU A O 1
ATOM 885 N N . HIS A 1 115 ? 1.719 1.390 7.722 1.00 84.56 115 HIS A N 1
ATOM 886 C CA . HIS A 1 115 ? 1.771 2.635 8.499 1.00 84.56 115 HIS A CA 1
ATOM 887 C C . HIS A 1 115 ? 0.369 3.079 8.936 1.00 84.56 115 HIS A C 1
ATOM 889 O O . HIS A 1 115 ? 0.136 3.260 10.125 1.00 84.56 115 HIS A O 1
ATOM 895 N N . ARG A 1 116 ? -0.616 3.119 8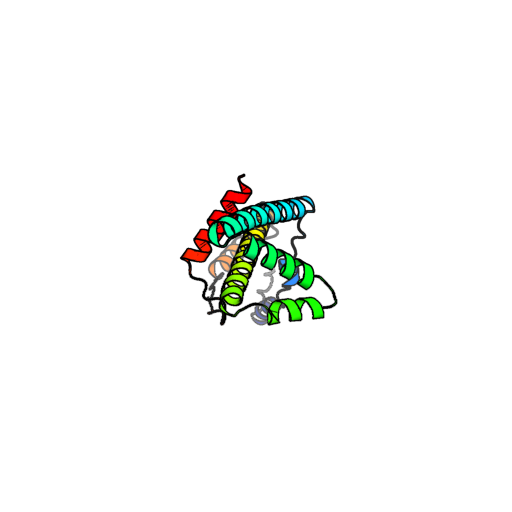.026 1.00 83.38 116 ARG A N 1
ATOM 896 C CA . ARG A 1 116 ? -2.015 3.445 8.375 1.00 83.38 116 ARG A CA 1
ATOM 897 C C . ARG A 1 116 ? -2.617 2.471 9.386 1.00 83.38 116 ARG A C 1
ATOM 899 O O . ARG A 1 116 ? -3.466 2.857 10.189 1.00 83.38 116 ARG A O 1
ATOM 906 N N . TRP A 1 117 ? -2.250 1.192 9.323 1.00 83.38 117 TRP A N 1
ATOM 907 C CA . TRP A 1 117 ? -2.701 0.204 10.301 1.00 83.38 117 TRP A CA 1
ATOM 908 C C . TRP A 1 117 ? -2.049 0.432 11.670 1.00 83.38 117 TRP A C 1
ATOM 910 O O . TRP A 1 117 ? -2.746 0.378 12.682 1.00 83.38 117 TRP A O 1
ATOM 920 N N . GLN A 1 118 ? -0.748 0.729 11.708 1.00 79.69 118 GLN A N 1
ATOM 921 C CA . GLN A 1 118 ? -0.019 1.069 12.933 1.00 79.69 118 GLN A CA 1
ATOM 922 C C . GLN A 1 118 ? -0.568 2.346 13.573 1.00 79.69 118 GLN A C 1
ATOM 924 O O . GLN A 1 118 ? -0.797 2.362 14.776 1.00 79.69 118 GLN A O 1
ATOM 929 N N . GLU A 1 119 ? -0.873 3.375 12.782 1.00 76.06 119 GLU A N 1
ATOM 930 C CA . GLU A 1 119 ? -1.526 4.605 13.246 1.00 76.06 119 GLU A CA 1
ATOM 931 C C . GLU A 1 119 ? -2.867 4.315 13.929 1.00 76.06 119 GLU A C 1
ATOM 933 O O . GLU A 1 119 ? -3.119 4.774 15.041 1.00 76.06 119 GLU A O 1
ATOM 938 N N . GLN A 1 120 ? -3.710 3.494 13.297 1.00 73.00 120 GLN A N 1
ATOM 939 C CA . GLN A 1 120 ? -5.000 3.093 13.866 1.00 73.00 120 GLN A CA 1
ATOM 940 C C . GLN A 1 120 ? -4.864 2.184 15.097 1.00 73.00 120 GLN A C 1
ATOM 942 O O . GLN A 1 120 ? -5.773 2.142 15.925 1.00 73.00 120 GLN A O 1
ATOM 947 N N . SER A 1 121 ? -3.756 1.448 15.213 1.00 71.62 121 SER A N 1
ATOM 948 C CA . SER A 1 121 ? -3.521 0.470 16.285 1.00 71.62 121 SER A CA 1
ATOM 949 C C . SER A 1 121 ? -2.689 1.020 17.451 1.00 71.62 121 SER A C 1
ATOM 951 O O . SER A 1 121 ? -2.672 0.406 18.513 1.00 71.62 121 SER A O 1
ATOM 953 N N . GLY A 1 122 ? -1.991 2.145 17.268 1.00 64.88 122 GLY A N 1
ATOM 954 C CA . GLY A 1 122 ? -1.099 2.752 18.262 1.00 64.88 122 GLY A CA 1
ATOM 955 C C . GLY A 1 122 ? -1.806 3.578 19.342 1.00 64.88 122 GLY A C 1
ATOM 956 O O . GLY A 1 122 ? -1.183 3.925 20.343 1.00 64.88 122 GLY A O 1
ATOM 957 N N . GLY A 1 123 ? -3.095 3.887 19.163 1.00 64.56 123 GLY A N 1
ATOM 958 C CA . GLY A 1 123 ? -3.962 4.472 20.193 1.00 64.56 123 GLY A CA 1
ATOM 959 C C . GLY A 1 123 ? -4.884 3.437 20.848 1.00 64.56 123 GLY A C 1
ATOM 960 O O . GLY A 1 123 ? -4.861 2.257 20.498 1.00 64.56 123 GLY A O 1
ATOM 961 N N . GLU A 1 124 ? -5.763 3.872 21.762 1.00 64.75 124 GLU A N 1
ATOM 962 C CA . GLU A 1 124 ? -6.949 3.071 22.094 1.00 64.75 124 GLU A CA 1
ATOM 963 C C . GLU A 1 124 ? -7.738 2.868 20.798 1.00 64.75 124 GLU A C 1
ATOM 965 O O . GLU A 1 124 ? -8.366 3.799 20.289 1.00 64.75 124 GLU A O 1
ATOM 970 N N . GLY A 1 125 ? -7.674 1.658 20.235 1.00 68.75 125 GLY A N 1
ATOM 971 C CA . GLY A 1 125 ? -8.416 1.330 19.023 1.00 68.75 125 GLY A CA 1
ATOM 972 C C . GLY A 1 125 ? -9.886 1.723 19.183 1.00 68.75 125 GLY A C 1
ATOM 973 O O . GLY A 1 125 ? -10.427 1.678 20.289 1.00 68.75 125 GLY A O 1
ATOM 974 N N . ALA A 1 126 ? -10.557 2.098 18.092 1.00 73.62 126 ALA A N 1
ATOM 975 C CA . ALA A 1 126 ? -11.917 2.651 18.143 1.00 73.62 126 ALA A CA 1
ATOM 976 C C . ALA A 1 126 ? -12.901 1.806 18.981 1.00 73.62 126 ALA A C 1
ATOM 978 O O . ALA A 1 126 ? -13.787 2.350 19.645 1.00 73.62 126 ALA A O 1
ATOM 979 N N . LEU A 1 127 ? -12.715 0.481 18.995 1.00 80.44 127 LEU A N 1
ATOM 980 C CA . LEU A 1 127 ? -13.472 -0.438 19.839 1.00 80.44 127 LEU A CA 1
ATOM 981 C C . LEU A 1 127 ? -13.116 -0.306 21.328 1.00 80.44 127 LEU A C 1
ATOM 983 O O . LEU A 1 127 ? -14.022 -0.194 22.146 1.00 80.44 127 LEU A O 1
ATOM 987 N N . ALA A 1 128 ? -11.828 -0.261 21.678 1.00 80.88 128 ALA A N 1
ATOM 988 C CA . ALA A 1 128 ? -11.366 -0.080 23.055 1.00 80.88 128 ALA A CA 1
ATOM 989 C C . ALA A 1 128 ? -11.860 1.255 23.633 1.00 80.88 128 ALA A C 1
ATOM 991 O O . ALA A 1 128 ? -12.489 1.266 24.687 1.00 80.88 128 ALA A O 1
ATOM 992 N N . GLY A 1 129 ? -11.726 2.353 22.881 1.00 83.12 129 GLY A N 1
ATOM 993 C CA . GLY A 1 129 ? -12.261 3.654 23.295 1.00 83.12 129 GLY A CA 1
ATOM 994 C C . GLY A 1 129 ? -13.794 3.674 23.393 1.00 83.12 129 GLY A C 1
ATOM 995 O O . GLY A 1 129 ? -14.365 4.387 24.217 1.00 83.12 129 GLY A O 1
ATOM 996 N N . THR A 1 130 ? -14.498 2.869 22.589 1.00 85.31 130 THR A N 1
ATOM 997 C CA . THR A 1 130 ? -15.955 2.689 22.731 1.00 85.31 130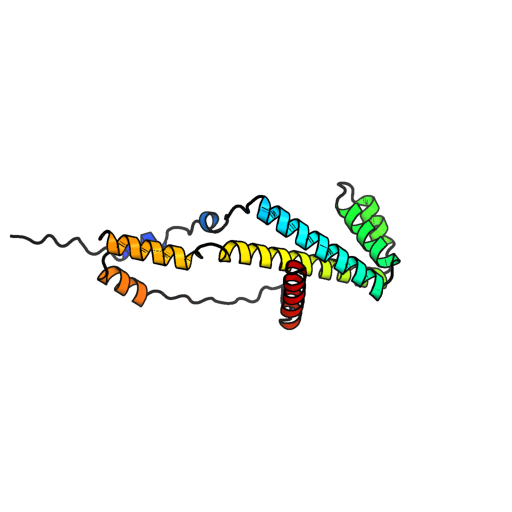 THR A CA 1
ATOM 998 C C . THR A 1 130 ? -16.299 1.949 24.019 1.00 85.31 130 THR A C 1
ATOM 1000 O O . THR A 1 130 ? -17.193 2.386 24.739 1.00 85.31 130 THR A O 1
ATOM 1003 N N . VAL A 1 131 ? -15.569 0.879 24.342 1.00 88.56 131 VAL A N 1
ATOM 1004 C CA . VAL A 1 131 ? -15.721 0.146 25.606 1.00 88.56 131 VAL A CA 1
ATOM 1005 C C . VAL A 1 131 ? -15.440 1.063 26.798 1.00 88.56 131 VAL A C 1
ATOM 1007 O O . VAL A 1 131 ? -16.235 1.081 27.734 1.00 88.56 131 VAL A O 1
ATOM 1010 N N . GLY A 1 132 ? -14.387 1.884 26.738 1.00 89.44 132 GLY A N 1
ATOM 1011 C CA . GLY A 1 132 ? -14.066 2.870 27.773 1.00 89.44 132 GLY A CA 1
ATOM 1012 C C . GLY A 1 132 ? -15.187 3.889 27.998 1.00 89.44 132 GLY A C 1
ATOM 1013 O O . GLY A 1 132 ? -15.597 4.114 29.134 1.00 89.44 132 GLY A O 1
ATOM 1014 N N . ARG A 1 133 ? -15.767 4.445 26.923 1.00 90.25 133 ARG A N 1
ATOM 1015 C CA . ARG A 1 133 ? -16.928 5.353 27.023 1.00 90.25 133 ARG A CA 1
ATOM 1016 C C . ARG A 1 133 ? -18.167 4.678 27.609 1.00 90.25 133 ARG A C 1
ATOM 1018 O O . ARG A 1 133 ? -18.892 5.308 28.370 1.00 90.25 133 ARG A O 1
ATOM 1025 N N . ILE A 1 134 ? -18.421 3.417 27.253 1.00 92.81 134 ILE A N 1
ATOM 1026 C CA . ILE A 1 134 ? -19.533 2.638 27.815 1.00 92.81 134 ILE A CA 1
ATOM 1027 C C . ILE A 1 134 ? -19.318 2.423 29.316 1.00 92.81 134 ILE A C 1
ATOM 1029 O O . ILE A 1 134 ? -20.254 2.612 30.087 1.00 92.81 134 ILE A O 1
ATOM 1033 N N . ALA A 1 135 ? -18.099 2.068 29.731 1.00 92.38 135 ALA A N 1
ATOM 1034 C CA . ALA A 1 135 ? -17.758 1.895 31.140 1.00 92.38 135 ALA A CA 1
ATOM 1035 C C . ALA A 1 135 ? -17.962 3.195 31.933 1.00 92.38 135 ALA A C 1
ATOM 1037 O O . ALA A 1 135 ? -18.681 3.185 32.927 1.00 92.38 135 ALA A O 1
ATOM 1038 N N . ALA A 1 136 ? -17.442 4.322 31.436 1.00 94.38 136 ALA A N 1
ATOM 1039 C CA . ALA A 1 136 ? -17.637 5.629 32.064 1.00 94.38 136 ALA A CA 1
ATOM 1040 C C . ALA A 1 136 ? -19.126 5.998 32.195 1.00 94.38 136 ALA A C 1
ATOM 1042 O O . ALA A 1 136 ? -19.564 6.441 33.251 1.00 94.38 136 ALA A O 1
ATOM 1043 N N . ALA A 1 137 ? -19.933 5.746 31.160 1.00 92.81 137 ALA A N 1
ATOM 1044 C CA . ALA A 1 137 ? -21.367 6.026 31.201 1.00 92.81 137 ALA A CA 1
ATOM 1045 C C . ALA A 1 137 ? -22.134 5.143 32.209 1.00 92.81 137 ALA A C 1
ATOM 1047 O O . ALA A 1 137 ? -23.119 5.596 32.796 1.00 92.81 137 ALA A O 1
ATOM 1048 N N . LEU A 1 138 ? -21.694 3.895 32.425 1.00 94.25 138 LEU A N 1
ATOM 1049 C CA . LEU A 1 138 ? -22.236 3.030 33.480 1.00 94.25 138 LEU A CA 1
ATOM 1050 C C . LEU A 1 138 ? -21.861 3.554 34.871 1.00 94.25 138 LEU A C 1
ATOM 1052 O O . LEU A 1 138 ? -22.723 3.607 35.746 1.00 94.25 138 LEU A O 1
ATOM 1056 N N . ASP A 1 139 ? -20.605 3.963 35.065 1.00 95.00 139 ASP A N 1
ATOM 1057 C CA . ASP A 1 139 ? -20.108 4.486 36.345 1.00 95.00 139 ASP A CA 1
ATOM 1058 C C . ASP A 1 139 ? -20.780 5.820 36.718 1.00 95.00 139 ASP A C 1
ATOM 1060 O O . ASP A 1 139 ? -21.115 6.055 37.879 1.00 95.00 139 ASP A O 1
ATOM 1064 N N . GLU A 1 140 ? -21.046 6.675 35.728 1.00 95.69 140 GLU A N 1
ATOM 1065 C CA . GLU A 1 140 ? -21.779 7.939 35.882 1.00 95.69 140 GLU A CA 1
ATOM 1066 C C . GLU A 1 140 ? -23.300 7.749 36.049 1.00 95.69 140 GLU A C 1
ATOM 1068 O O . GLU A 1 140 ? -24.015 8.706 36.356 1.00 95.69 140 GLU A O 1
ATOM 1073 N N . GLY A 1 141 ? -23.820 6.537 35.820 1.00 92.38 141 GLY A N 1
ATOM 1074 C CA . GLY A 1 141 ? -25.255 6.237 35.843 1.00 92.38 141 GLY A CA 1
ATOM 1075 C C . GLY A 1 141 ? -26.049 6.860 34.687 1.00 92.38 141 GLY A C 1
ATOM 1076 O O . GLY A 1 141 ? -27.279 6.915 34.737 1.00 92.38 141 GLY A O 1
ATOM 1077 N N . SER A 1 142 ? -25.366 7.343 33.646 1.00 93.12 142 SER A N 1
ATOM 1078 C CA . SER A 1 142 ? -25.984 7.894 32.434 1.00 93.12 142 SER A CA 1
ATOM 1079 C C . SER A 1 142 ? -26.392 6.803 31.433 1.00 93.12 142 SER A C 1
ATOM 1081 O O . SER A 1 142 ? -27.215 7.054 30.546 1.00 93.12 142 SER A O 1
ATOM 1083 N N . LEU A 1 143 ? -25.873 5.583 31.611 1.00 93.44 143 LEU A N 1
ATOM 1084 C CA . LEU A 1 143 ? -26.240 4.378 30.875 1.00 93.44 143 LEU A CA 1
ATOM 1085 C C . LEU A 1 143 ? -26.776 3.298 31.822 1.00 93.44 143 LEU A C 1
ATOM 1087 O O . LEU A 1 143 ? -26.170 2.981 32.841 1.00 93.44 143 LEU A O 1
ATOM 1091 N N . ASP A 1 144 ? -27.904 2.705 31.441 1.00 93.31 144 ASP A N 1
ATOM 1092 C CA . ASP A 1 144 ? -28.519 1.585 32.147 1.00 93.31 144 ASP A CA 1
ATOM 1093 C C . ASP A 1 144 ? -27.914 0.238 31.711 1.00 93.31 144 ASP A C 1
ATOM 1095 O O . ASP A 1 144 ? -27.654 0.015 30.520 1.00 93.31 144 ASP A O 1
ATOM 1099 N N . ARG A 1 145 ? -27.695 -0.673 32.667 1.00 93.00 145 ARG A N 1
ATOM 1100 C CA . ARG A 1 145 ? -27.026 -1.958 32.410 1.00 93.00 145 ARG A CA 1
ATOM 1101 C C . ARG A 1 145 ? -27.923 -2.899 31.615 1.00 93.00 145 ARG A C 1
ATOM 1103 O O . ARG A 1 145 ? -27.447 -3.538 30.679 1.00 93.00 145 ARG A O 1
ATOM 1110 N N . GLU A 1 146 ? -29.204 -2.962 31.952 1.00 92.75 146 GLU A N 1
ATOM 1111 C CA . GLU A 1 146 ? -30.198 -3.778 31.261 1.00 92.75 146 GLU A CA 1
ATOM 1112 C C . GLU A 1 146 ? -30.332 -3.348 29.795 1.00 92.75 146 GLU A C 1
ATOM 1114 O O . GLU A 1 146 ? -30.344 -4.193 28.893 1.00 92.75 146 GLU A O 1
ATOM 1119 N N . LEU A 1 147 ? -30.341 -2.035 29.536 1.00 90.75 147 LEU A N 1
ATOM 1120 C CA . LEU A 1 147 ? -30.311 -1.500 28.177 1.00 90.75 147 LEU A CA 1
ATOM 1121 C C . LEU A 1 147 ? -29.060 -1.957 27.414 1.00 90.75 147 LEU A C 1
ATOM 1123 O O . LEU A 1 147 ? -29.194 -2.465 26.299 1.00 90.75 147 LEU A O 1
ATOM 1127 N N . LEU A 1 148 ? -27.865 -1.816 27.998 1.00 92.88 148 LEU A N 1
ATOM 1128 C CA . LEU A 1 148 ? -26.619 -2.256 27.363 1.00 92.88 148 LEU A CA 1
ATOM 1129 C C . LEU A 1 148 ? -26.664 -3.747 26.999 1.00 92.88 148 LEU A C 1
ATOM 1131 O O . LEU A 1 148 ? -26.346 -4.103 25.864 1.00 92.88 148 LEU A O 1
ATOM 1135 N N . THR A 1 149 ? -27.097 -4.603 27.928 1.00 93.62 149 THR A N 1
ATOM 1136 C CA . THR A 1 149 ? -27.233 -6.046 27.685 1.00 93.62 149 THR A CA 1
ATOM 1137 C C . THR A 1 149 ? -28.186 -6.325 26.526 1.00 93.62 149 THR A C 1
ATOM 1139 O O . THR A 1 149 ? -27.810 -7.028 25.590 1.00 93.62 149 THR A O 1
ATOM 1142 N N . SER A 1 150 ? -29.369 -5.703 26.520 1.00 93.56 150 SER A N 1
ATOM 1143 C CA . SER A 1 150 ? -30.362 -5.906 25.456 1.00 93.56 150 SER A CA 1
ATOM 1144 C C . SER A 1 150 ? -29.872 -5.478 24.067 1.00 93.56 150 SER A C 1
ATOM 1146 O O . SER A 1 150 ? -30.276 -6.054 23.057 1.00 93.56 150 SER A O 1
ATOM 1148 N N . VAL A 1 151 ? -28.998 -4.467 24.000 1.00 91.56 151 VAL A N 1
ATOM 1149 C CA . VAL A 1 151 ? -28.381 -4.019 22.747 1.00 91.56 151 VAL A CA 1
ATOM 1150 C C . VAL A 1 151 ? -27.330 -5.027 22.301 1.00 91.56 151 VAL A C 1
ATOM 1152 O O . VAL A 1 151 ? -27.380 -5.474 21.158 1.00 91.56 151 VAL A O 1
ATOM 1155 N N . LEU A 1 152 ? -26.413 -5.423 23.189 1.00 91.12 152 LEU A N 1
ATOM 1156 C CA . LEU A 1 152 ? -25.337 -6.365 22.865 1.00 91.12 152 LEU A CA 1
ATOM 1157 C C . LEU A 1 152 ? -25.864 -7.737 22.424 1.00 91.12 152 LEU A C 1
ATOM 1159 O O . LEU A 1 152 ? -25.290 -8.333 21.519 1.00 91.12 152 LEU A O 1
ATOM 1163 N N . GLU A 1 153 ? -26.984 -8.200 22.984 1.00 95.06 153 GLU A N 1
ATOM 1164 C CA . GLU A 1 153 ? -27.665 -9.435 22.559 1.00 95.06 153 GLU A CA 1
ATOM 1165 C C . GLU A 1 153 ? -28.169 -9.395 21.106 1.00 95.06 153 GLU A C 1
ATOM 1167 O O . GLU A 1 153 ? -28.440 -10.439 20.513 1.00 95.06 153 GLU A O 1
ATOM 1172 N N . ARG A 1 154 ? -28.307 -8.200 20.521 1.00 94.12 154 ARG A N 1
ATOM 1173 C CA . ARG A 1 154 ? -28.845 -7.981 19.170 1.00 94.12 154 ARG A CA 1
ATOM 1174 C C . ARG A 1 154 ? -27.788 -7.510 18.174 1.00 94.12 154 ARG A C 1
ATOM 1176 O O . ARG A 1 154 ? -28.096 -7.417 16.988 1.00 94.12 154 ARG A O 1
ATOM 1183 N N . VAL A 1 155 ? -26.578 -7.178 18.632 1.00 91.75 155 VAL A N 1
ATOM 1184 C CA . VAL A 1 155 ? -25.499 -6.719 17.751 1.00 91.75 155 VAL A CA 1
ATOM 1185 C C . VAL A 1 155 ? -25.044 -7.877 16.876 1.00 91.75 155 VAL A C 1
ATOM 1187 O O . VAL A 1 155 ? -24.592 -8.913 17.357 1.00 91.75 155 VAL A O 1
ATOM 1190 N N . GLU A 1 156 ? -25.113 -7.664 15.568 1.00 93.38 156 GLU A N 1
ATOM 1191 C CA . GLU A 1 156 ? -24.654 -8.617 14.576 1.00 93.38 156 GLU A CA 1
ATOM 1192 C C . GLU A 1 156 ? -23.761 -7.920 13.547 1.00 93.38 156 GLU A C 1
ATOM 1194 O O . GLU A 1 156 ? -24.134 -6.912 12.951 1.00 93.38 156 GLU A O 1
ATOM 1199 N N . TYR A 1 157 ? -22.573 -8.483 13.323 1.00 87.88 157 TYR A N 1
ATOM 1200 C CA . TYR A 1 157 ? -21.637 -8.039 12.297 1.00 87.88 157 TYR A CA 1
ATOM 1201 C C . TYR A 1 157 ? -21.408 -9.172 11.293 1.00 87.88 157 TYR A C 1
ATOM 1203 O O . TYR A 1 157 ? -20.824 -10.203 11.627 1.00 87.88 157 TYR A O 1
ATOM 1211 N N . ARG A 1 158 ? -21.878 -8.983 10.054 1.00 92.44 158 ARG A N 1
ATOM 1212 C CA . ARG A 1 158 ? -21.744 -9.947 8.949 1.00 92.44 158 ARG A CA 1
ATOM 1213 C C . ARG A 1 158 ? -20.951 -9.330 7.793 1.00 92.44 158 ARG A C 1
ATOM 1215 O O . ARG A 1 158 ? -21.559 -8.789 6.869 1.00 92.44 158 ARG A O 1
ATOM 1222 N N . PRO A 1 159 ? -19.609 -9.385 7.815 1.00 88.38 159 PRO A N 1
ATOM 1223 C CA . PRO A 1 159 ? -18.816 -8.909 6.693 1.00 88.38 159 PRO A CA 1
ATOM 1224 C C . PRO A 1 159 ? -19.067 -9.801 5.473 1.00 88.38 159 PRO A C 1
ATOM 1226 O O . PRO A 1 159 ? -18.862 -11.015 5.522 1.00 88.38 159 PRO A O 1
ATOM 1229 N N . VAL A 1 160 ? -19.506 -9.197 4.369 1.00 88.81 160 VAL A N 1
ATOM 1230 C CA . VAL A 1 160 ? -19.669 -9.883 3.084 1.00 88.81 160 VAL A CA 1
ATOM 1231 C C . VAL A 1 160 ? -18.490 -9.510 2.202 1.00 88.81 160 VAL A C 1
ATOM 1233 O O . VAL A 1 160 ? -18.384 -8.381 1.727 1.00 88.81 160 VAL A O 1
ATOM 1236 N N . PHE A 1 161 ? -17.591 -10.467 1.990 1.00 80.56 161 PHE A N 1
ATOM 1237 C CA . PHE A 1 161 ? -16.474 -10.286 1.075 1.00 80.56 161 PHE A CA 1
ATOM 1238 C C . PHE A 1 161 ? -16.974 -10.407 -0.358 1.00 80.56 161 PHE A C 1
ATOM 1240 O O . PHE A 1 161 ? -17.435 -11.466 -0.786 1.00 80.56 161 PHE A O 1
ATOM 1247 N N . THR A 1 162 ? -16.878 -9.314 -1.101 1.00 84.75 162 THR A N 1
ATOM 1248 C CA . THR A 1 162 ? -17.142 -9.299 -2.535 1.00 84.75 162 THR A CA 1
ATOM 1249 C C . THR A 1 162 ? -15.835 -9.507 -3.292 1.00 84.75 162 THR A C 1
ATOM 1251 O O . THR A 1 162 ? -14.750 -9.161 -2.820 1.00 84.75 162 THR A O 1
ATOM 1254 N N . ALA A 1 163 ? -15.915 -10.109 -4.476 1.00 76.00 163 ALA A N 1
ATOM 1255 C CA . ALA A 1 163 ? -14.773 -10.118 -5.376 1.00 76.00 163 ALA A CA 1
ATOM 1256 C C . ALA A 1 163 ? -14.56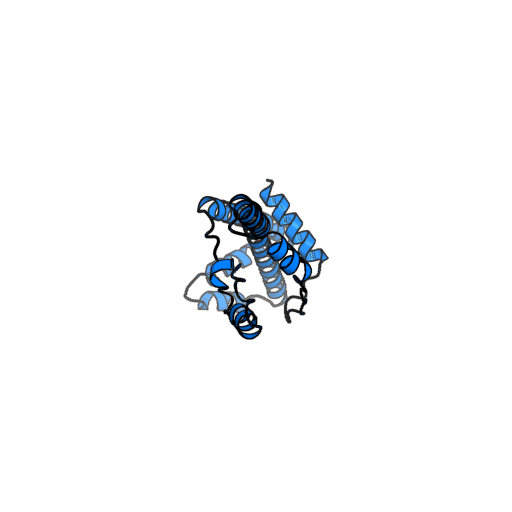5 -8.695 -5.911 1.00 76.00 163 ALA A C 1
ATOM 1258 O O . ALA A 1 163 ? -15.492 -8.106 -6.466 1.00 76.00 163 ALA A O 1
ATOM 1259 N N . HIS A 1 164 ? -13.356 -8.150 -5.772 1.00 69.38 164 HIS A N 1
ATOM 1260 C CA . HIS A 1 164 ? -12.986 -6.931 -6.481 1.00 69.38 164 HIS A CA 1
ATOM 1261 C C . HIS A 1 164 ? -12.581 -7.305 -7.920 1.00 69.38 164 HIS A C 1
ATOM 1263 O O . HIS A 1 164 ? -11.725 -8.180 -8.089 1.00 69.38 164 HIS A O 1
ATOM 1269 N N . PRO A 1 165 ? -13.166 -6.685 -8.963 1.00 56.97 165 PRO A N 1
ATOM 1270 C CA . PRO A 1 165 ? -13.060 -7.155 -10.349 1.00 56.97 165 PRO A CA 1
ATOM 1271 C C . PRO A 1 165 ? -11.641 -7.119 -10.942 1.00 56.97 165 PRO A C 1
ATOM 1273 O O . PRO A 1 165 ? -11.403 -7.738 -11.975 1.00 56.97 165 PRO A O 1
ATOM 1276 N N . THR A 1 166 ? -10.687 -6.441 -10.298 1.00 55.97 166 THR A N 1
ATOM 1277 C CA . THR A 1 166 ? -9.322 -6.244 -10.820 1.00 55.97 166 THR A CA 1
ATOM 1278 C C . THR A 1 166 ? -8.194 -6.607 -9.846 1.00 55.97 166 THR A C 1
ATOM 1280 O O . THR A 1 166 ? -7.029 -6.528 -10.221 1.00 55.97 166 THR A O 1
ATOM 1283 N N . GLU A 1 167 ? -8.493 -7.065 -8.623 1.00 57.72 167 GLU A N 1
ATOM 1284 C CA . GLU A 1 167 ? -7.485 -7.253 -7.557 1.00 57.72 167 GLU A CA 1
ATOM 1285 C C . GLU A 1 167 ? -7.440 -8.678 -6.980 1.00 57.72 167 GLU A C 1
ATOM 1287 O O . GLU A 1 167 ? -7.319 -8.890 -5.773 1.00 57.72 167 GLU A O 1
ATOM 1292 N N . ALA A 1 168 ? -7.471 -9.704 -7.832 1.00 59.19 168 ALA A N 1
ATOM 1293 C CA . ALA A 1 168 ? -7.172 -11.071 -7.396 1.00 59.19 168 ALA A CA 1
ATOM 1294 C C . ALA A 1 168 ? -5.656 -11.265 -7.158 1.00 59.19 168 ALA A C 1
ATOM 1296 O O . ALA A 1 168 ? -4.984 -12.045 -7.837 1.00 59.19 168 ALA A O 1
ATOM 1297 N N . SER A 1 169 ? -5.089 -10.549 -6.185 1.00 69.06 169 SER A N 1
ATOM 1298 C CA . SER A 1 169 ? -3.703 -10.748 -5.761 1.00 69.06 169 SER A CA 1
ATOM 1299 C C . SER A 1 169 ? -3.569 -12.079 -5.020 1.00 69.06 169 SER A C 1
ATOM 1301 O O . SER A 1 169 ? -4.283 -12.360 -4.056 1.00 69.06 169 SER A O 1
ATOM 1303 N N . ARG A 1 170 ? -2.627 -12.931 -5.446 1.00 83.56 170 ARG A N 1
ATOM 1304 C CA . ARG A 1 170 ? -2.362 -14.210 -4.767 1.00 83.56 170 ARG A CA 1
ATOM 1305 C C . ARG A 1 170 ? -1.967 -13.950 -3.312 1.00 83.56 170 ARG A C 1
ATOM 1307 O O . ARG A 1 170 ? -1.005 -13.232 -3.050 1.00 83.56 170 ARG A O 1
ATOM 1314 N N . ARG A 1 171 ? -2.619 -14.634 -2.364 1.00 82.94 171 ARG A N 1
ATOM 1315 C CA . ARG A 1 171 ? -2.347 -14.512 -0.916 1.00 82.94 171 ARG A CA 1
ATOM 1316 C C . ARG A 1 171 ? -0.863 -14.645 -0.547 1.00 82.94 171 ARG A C 1
ATOM 1318 O O . ARG A 1 171 ? -0.394 -13.993 0.378 1.00 82.94 171 ARG A O 1
ATOM 1325 N N . THR A 1 172 ? -0.116 -15.487 -1.261 1.00 89.19 172 THR A N 1
ATOM 1326 C CA . THR A 1 172 ? 1.330 -15.653 -1.050 1.00 89.19 172 THR A CA 1
ATOM 1327 C C . THR A 1 172 ? 2.121 -14.391 -1.389 1.00 89.19 172 THR A C 1
ATOM 1329 O O . THR A 1 172 ? 3.024 -14.042 -0.638 1.00 89.19 172 THR A O 1
ATOM 1332 N N . VAL A 1 173 ? 1.762 -13.686 -2.466 1.00 86.69 173 VAL A N 1
ATOM 1333 C CA . VAL A 1 173 ? 2.418 -12.432 -2.871 1.00 86.69 173 VAL A CA 1
ATOM 1334 C C . VAL A 1 173 ? 2.177 -11.357 -1.817 1.00 86.69 173 VAL A C 1
ATOM 1336 O O . VAL A 1 173 ? 3.134 -10.767 -1.331 1.00 86.69 173 VAL A O 1
ATOM 1339 N N . LEU A 1 174 ? 0.927 -11.192 -1.368 1.00 84.56 174 LEU A N 1
ATOM 1340 C CA . LEU A 1 174 ? 0.584 -10.240 -0.303 1.00 84.56 174 LEU A CA 1
ATOM 1341 C C . LEU A 1 174 ? 1.385 -10.492 0.984 1.00 84.56 174 LEU A C 1
ATOM 1343 O O . LEU A 1 174 ? 1.849 -9.553 1.623 1.00 84.56 174 LEU A O 1
ATOM 1347 N N . ARG A 1 175 ? 1.597 -11.763 1.349 1.00 88.69 175 ARG A N 1
ATOM 1348 C CA . ARG A 1 175 ? 2.393 -12.131 2.529 1.00 88.69 175 ARG A CA 1
ATOM 1349 C C . ARG A 1 175 ? 3.872 -11.778 2.374 1.00 88.69 175 ARG A C 1
ATOM 1351 O O . ARG A 1 175 ? 4.481 -11.322 3.334 1.00 88.69 175 ARG A O 1
ATOM 1358 N N . LEU A 1 176 ? 4.447 -12.006 1.192 1.00 90.81 176 LEU A N 1
ATOM 1359 C CA . LEU A 1 176 ? 5.840 -11.652 0.910 1.00 90.81 176 LEU A CA 1
ATOM 1360 C C . LEU A 1 176 ? 6.036 -10.135 0.933 1.00 90.81 176 LEU A C 1
ATOM 1362 O O . LEU A 1 176 ? 6.953 -9.664 1.595 1.00 90.81 176 LEU A O 1
ATOM 1366 N N . LEU A 1 177 ? 5.142 -9.385 0.281 1.00 87.88 177 LEU A N 1
ATOM 1367 C CA . LEU A 1 177 ? 5.161 -7.921 0.279 1.00 87.88 177 LEU A CA 1
ATOM 1368 C C . LEU A 1 177 ? 5.069 -7.355 1.700 1.00 87.88 177 LEU A C 1
ATOM 1370 O O . LEU A 1 177 ? 5.859 -6.488 2.060 1.00 87.88 177 LEU A O 1
ATOM 1374 N N . ARG A 1 178 ? 4.165 -7.897 2.529 1.00 87.50 178 ARG A N 1
ATOM 1375 C CA . ARG A 1 178 ? 4.058 -7.512 3.941 1.00 87.50 178 ARG A CA 1
ATOM 1376 C C . ARG A 1 178 ? 5.354 -7.783 4.704 1.00 87.50 178 ARG A C 1
ATOM 1378 O O . ARG A 1 178 ? 5.852 -6.880 5.359 1.00 87.50 178 ARG A O 1
ATOM 1385 N N . LYS A 1 179 ? 5.927 -8.983 4.564 1.00 91.19 179 LYS A N 1
ATOM 1386 C CA . LYS A 1 179 ? 7.189 -9.340 5.227 1.00 91.19 179 LYS A CA 1
ATOM 1387 C C . LYS A 1 179 ? 8.321 -8.379 4.850 1.00 91.19 179 LYS A C 1
ATOM 1389 O O . LYS A 1 179 ? 9.105 -8.003 5.714 1.00 91.19 179 LYS A O 1
ATOM 1394 N N . VAL A 1 180 ? 8.418 -7.996 3.573 1.00 89.75 180 VAL A N 1
ATOM 1395 C CA . VAL A 1 180 ? 9.415 -7.015 3.112 1.00 89.75 1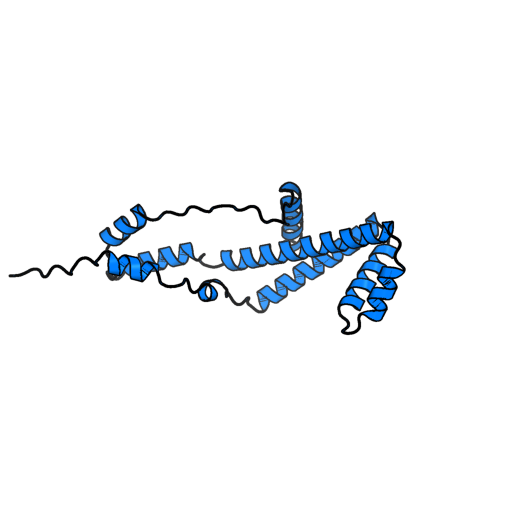80 VAL A CA 1
ATOM 1396 C C . VAL A 1 180 ? 9.188 -5.662 3.786 1.00 89.75 180 VAL A C 1
ATOM 1398 O O . VAL A 1 180 ? 10.136 -5.108 4.330 1.00 89.75 180 VAL A O 1
ATOM 1401 N N . ALA A 1 181 ? 7.951 -5.159 3.798 1.00 86.56 181 ALA A N 1
ATOM 1402 C CA . ALA A 1 181 ? 7.630 -3.870 4.409 1.00 86.56 181 ALA A CA 1
ATOM 1403 C C . ALA A 1 181 ? 7.912 -3.838 5.921 1.00 86.56 181 ALA A C 1
ATOM 1405 O O . ALA A 1 181 ? 8.532 -2.891 6.392 1.00 86.56 181 ALA A O 1
ATOM 1406 N N . GLU A 1 182 ? 7.526 -4.887 6.653 1.00 86.75 182 GLU A N 1
ATOM 1407 C CA . GLU A 1 182 ? 7.820 -5.041 8.087 1.00 86.75 182 GLU A CA 1
ATOM 1408 C C . GLU A 1 182 ? 9.336 -5.071 8.339 1.00 86.75 182 GLU A C 1
ATOM 1410 O O . GLU A 1 182 ? 9.842 -4.302 9.144 1.00 86.75 182 GLU A O 1
ATOM 1415 N N . THR A 1 183 ? 10.085 -5.878 7.574 1.00 87.31 183 THR A N 1
ATOM 1416 C CA . THR A 1 183 ? 11.550 -5.980 7.737 1.00 87.31 183 THR A CA 1
ATOM 1417 C C . THR A 1 183 ? 12.247 -4.637 7.516 1.00 87.31 183 THR A C 1
ATOM 1419 O O . THR A 1 183 ? 13.221 -4.343 8.193 1.00 87.31 183 THR A O 1
ATOM 1422 N N . VAL A 1 184 ? 11.777 -3.824 6.563 1.00 81.62 184 VAL A N 1
ATOM 1423 C CA . VAL A 1 184 ? 12.378 -2.512 6.276 1.00 81.62 184 VAL A CA 1
ATOM 1424 C C . VAL A 1 184 ? 12.091 -1.491 7.378 1.00 81.62 184 VAL A C 1
ATOM 1426 O O . VAL A 1 184 ? 12.930 -0.633 7.615 1.00 81.62 184 VAL A O 1
ATOM 1429 N N . GLN A 1 185 ? 10.943 -1.571 8.055 1.00 75.00 185 GLN A N 1
ATOM 1430 C CA . GLN A 1 185 ? 10.657 -0.702 9.202 1.00 75.00 185 GLN A CA 1
ATOM 1431 C C . GLN A 1 185 ? 11.561 -0.992 10.410 1.00 75.00 185 GLN A C 1
ATOM 1433 O O . GLN A 1 185 ? 11.824 -0.080 11.188 1.00 75.00 185 GLN A O 1
ATOM 1438 N N . ASP A 1 186 ? 12.029 -2.234 10.551 1.00 75.56 186 ASP A N 1
ATOM 1439 C CA . ASP A 1 186 ? 12.853 -2.688 11.679 1.00 75.56 186 ASP A CA 1
ATOM 1440 C C . ASP A 1 186 ? 14.371 -2.441 11.493 1.00 75.56 186 ASP A C 1
ATOM 1442 O O . ASP A 1 186 ? 15.156 -2.768 12.387 1.00 75.56 186 ASP A O 1
ATOM 1446 N N . LEU A 1 187 ? 14.796 -1.908 10.337 1.00 69.50 187 LEU A N 1
ATOM 1447 C CA . LEU A 1 187 ? 16.195 -1.602 9.985 1.00 69.50 187 LEU A CA 1
ATOM 1448 C C . LEU A 1 187 ? 16.594 -0.173 10.368 1.00 69.50 187 LEU A C 1
ATOM 1450 O O . LEU A 1 187 ? 17.687 -0.019 10.960 1.00 69.50 187 LEU A O 1
#

Sequence (187 aa):
MTSASKPARTTEEILEADRREPDAARFAGAVSSDEQLAALRASVRQLTTLWGEALERHEGPELLALVERVRRLARQPDDAELHAVLDDTDPATAVVLARAFTGYFQLVNITEQLHRWQEQSGGEGALAGTVGRIAAALDEGSLDRELLTSVLERVEYRPVFTAHPTEASRRTVLRLLRKVAETVQDL

Secondary structure (DSSP, 8-state):
----PPPPPPHHHHHHHHTSPP-HHHHS-----HHHHHHHHHHHHHHHHHHHHHHHHHH-HHHHHHHHHHHHHTTSS--HHHHHHHHTS-HHHHHHHHHHHHHHHHHHHHHHHHHHHHHHHSSS-HHHHHHHHHHHHHHTTSS-HHHHHHHHTT-------PPPTT----HHHHHHHHHHHHHHHT-

Solvent-accessible surface area (backbone atoms only — not comparable to full-atom values): 11311 Å² total; per-residue (Å²): 137,83,85,82,79,78,80,79,80,49,74,65,60,55,53,56,65,69,63,55,76,77,64,60,69,79,76,68,62,83,77,73,51,75,65,57,53,48,50,51,52,48,47,49,49,54,53,50,50,56,48,48,56,50,43,28,74,74,67,33,64,68,54,45,52,49,52,53,50,52,59,55,36,73,70,46,95,63,53,69,68,44,51,55,54,57,72,71,44,51,73,70,58,47,53,51,52,52,50,50,51,50,53,52,51,53,50,48,51,47,40,51,52,49,51,55,48,46,62,55,58,74,49,74,32,75,65,55,48,48,52,52,53,52,51,51,30,46,76,72,63,78,40,59,67,69,58,53,51,60,48,62,78,65,66,79,87,80,89,79,88,72,84,60,97,84,66,86,69,56,70,67,56,57,51,50,51,46,51,53,45,54,56,57,70,76,107

pLDDT: mean 81.69, std 17.2, range [36.69, 97.19]

Nearest PDB structures (foldseek):
  2q13-assembly1_A-2  TM=2.099E-01  e=1.338E+00  Homo sapiens